Protein AF-0000000079914881 (afdb_homodimer)

pLDDT: mean 92.22, std 12.89, range [41.03, 98.88]

InterPro domains:
  IPR032710 NTF2-like domain superfamily [SSF54427] (1-130)
  IPR037401 SnoaL-like domain [PF12680] (7-116)

Foldseek 3Di:
DALQVLVVVLLVCQQQHDLVVNLVLADQQAWEDAPVDDIQTGSVSSSVVSVVVCVQWNGKHWAWPDKDWDDPPPPCPQRWTKMKTWTWIWIDHPNDIFTWTKMWIFTTGSRHTRYIYIYTDCVSVVVRNVVD/DALQVLVVVLLVCQQQHDLVVNLVQADQQAWEDAPVDDIQTGSVSSSVVSVVVCVQWNGKHWAWPDKDWDDPPPPCPQNWIKMKTWTWIWIDHPNDIFTWTKMWIFTDGSRHTRYIYIYGDCVRVVVRNVVD

Secondary structure (DSSP, 8-state):
--HHHHHHHHHHGGGS--HHHHHTTEEEEEEEEETTSPPEESHHHHHHHHHHHHHHH---EEEEEEEEEEE--TT-TT--EEEEEEEEEEEEETTEEEEEEEEEEEEEETTEEEEEEEE--SHHHHHHHH--/--HHHHHHHHHHGGGS--HHHHHTTEEEEEEEEETTSPPEESHHHHHHHHHHHHHHH---EEEEEEEEEEE--TT-TT--EEEEEEEEEEEEETTEEEEEEEEEEEEEETTEEEEEEEE--SHHHHHHHH--

Nearest PDB structures (foldseek):
  5aig-assembly2_B  TM=8.589E-01  e=1.295E-11  unidentified
  1s5a-assembly1_A  TM=6.971E-01  e=1.151E-07  Bacillus subtilis
  3ef8-assembly1_A  TM=8.385E-01  e=7.375E-06  Novosphingobium aromaticivorans DSM 12444
  3grd-assembly1_B  TM=7.239E-01  e=5.815E-06  Bacillus cereus ATCC 10987
  6p7l-assembly1_A  TM=7.053E-01  e=8.306E-06  Streptomyces sp. CM020

Solvent-accessible surface area (backbone atoms only — not comparable to full-atom values): 13282 Å² total; per-residue (Å²): 118,50,49,67,58,50,52,55,53,56,49,60,44,35,52,71,61,46,36,68,68,60,31,64,47,37,32,70,75,13,36,40,25,50,64,87,50,76,67,37,66,20,24,68,50,41,23,51,50,45,42,53,46,35,73,72,38,47,39,32,42,64,48,71,76,47,73,34,36,40,65,59,62,85,75,50,69,57,15,42,30,40,39,40,34,39,29,36,39,34,36,45,36,81,89,34,80,42,79,43,64,34,36,39,40,35,35,28,49,73,67,17,36,44,32,36,38,37,31,33,47,60,61,68,58,52,53,38,62,67,74,83,119,49,50,67,57,49,53,55,52,56,50,61,44,34,52,71,62,47,37,67,65,61,30,64,46,36,33,70,75,13,38,39,24,50,64,87,51,77,66,38,67,20,25,68,51,40,23,51,51,44,42,53,47,34,72,71,39,50,38,32,42,63,46,71,76,48,73,34,36,40,66,56,61,84,75,51,70,56,18,42,30,42,39,37,33,38,30,36,40,34,37,44,40,80,88,34,82,42,77,42,64,36,36,38,41,36,35,28,50,74,68,18,35,44,32,39,39,37,30,34,46,60,60,67,60,52,52,36,62,67,74,82

Radius of gyration: 19.08 Å; Cα contacts (8 Å, |Δi|>4): 600; chains: 2; bounding box: 50×48×43 Å

Structure (mmCIF, N/CA/C/O backbone):
data_AF-0000000079914881-model_v1
#
loop_
_entity.id
_entity.type
_entity.pdbx_description
1 polymer 'Limonene-1,2-epoxide hydrolase'
#
loop_
_atom_site.group_PDB
_atom_site.id
_atom_site.type_symbol
_atom_site.label_atom_id
_atom_site.label_alt_id
_atom_site.label_comp_id
_atom_site.label_asym_id
_atom_site.label_entity_id
_atom_site.label_seq_id
_atom_site.pdbx_PDB_ins_code
_atom_site.Cartn_x
_atom_site.Cartn_y
_atom_site.Cartn_z
_atom_site.occupancy
_atom_site.B_iso_or_equiv
_atom_site.auth_seq_id
_atom_site.auth_comp_id
_atom_site.auth_asym_id
_atom_site.auth_atom_id
_atom_site.pdbx_PDB_model_num
ATOM 1 N N . MET A 1 1 ? 18.266 -8.75 -16.188 1 86.94 1 MET A N 1
ATOM 2 C CA . MET A 1 1 ? 16.953 -8.141 -16.016 1 86.94 1 MET A CA 1
ATOM 3 C C . MET A 1 1 ? 16.922 -7.258 -14.781 1 86.94 1 MET A C 1
ATOM 5 O O . MET A 1 1 ? 17.406 -7.648 -13.719 1 86.94 1 MET A O 1
ATOM 9 N N . SER A 1 2 ? 16.406 -6.078 -14.867 1 89.44 2 SER A N 1
ATOM 10 C CA . SER A 1 2 ? 16.312 -5.188 -13.711 1 89.44 2 SER A CA 1
ATOM 11 C C . SER A 1 2 ? 15.172 -5.59 -12.789 1 89.44 2 SER A C 1
ATOM 13 O O . SER A 1 2 ? 14.242 -6.285 -13.211 1 89.44 2 SER A O 1
ATOM 15 N N . PRO A 1 3 ? 15.266 -5.188 -11.594 1 92.94 3 PRO A N 1
ATOM 16 C CA . PRO A 1 3 ? 14.148 -5.465 -10.688 1 92.94 3 PRO A CA 1
ATOM 17 C C . PRO A 1 3 ? 12.812 -4.934 -11.219 1 92.94 3 PRO A C 1
ATOM 19 O O . PRO A 1 3 ? 11.781 -5.602 -11.086 1 92.94 3 PRO A O 1
ATOM 22 N N . ASP A 1 4 ? 12.836 -3.742 -11.781 1 92.81 4 ASP A N 1
ATOM 23 C CA . ASP A 1 4 ? 11.625 -3.148 -12.336 1 92.81 4 ASP A CA 1
ATOM 24 C C . ASP A 1 4 ? 11.039 -4.031 -13.438 1 92.81 4 ASP A C 1
ATOM 26 O O . ASP A 1 4 ? 9.836 -4.297 -13.445 1 92.81 4 ASP A O 1
ATOM 30 N N . GLU A 1 5 ? 11.852 -4.457 -14.336 1 93.44 5 GLU A N 1
ATOM 31 C CA . GLU A 1 5 ? 11.414 -5.332 -15.422 1 93.44 5 GLU A CA 1
ATOM 32 C C . GLU A 1 5 ? 10.898 -6.664 -14.891 1 93.44 5 GLU A C 1
ATOM 34 O O . GLU A 1 5 ? 9.898 -7.191 -15.383 1 93.44 5 GLU A O 1
ATOM 39 N N . LEU A 1 6 ? 11.594 -7.203 -13.914 1 95.25 6 LEU A N 1
ATOM 40 C CA . LEU A 1 6 ? 11.188 -8.469 -13.305 1 95.25 6 LEU A CA 1
ATOM 41 C C . LEU A 1 6 ? 9.781 -8.367 -12.742 1 95.25 6 LEU A C 1
ATOM 43 O O . LEU A 1 6 ? 8.93 -9.219 -13.016 1 95.25 6 LEU A O 1
ATOM 47 N N . VAL A 1 7 ? 9.453 -7.332 -11.969 1 96.75 7 VAL A N 1
ATOM 48 C CA . VAL A 1 7 ? 8.148 -7.164 -11.344 1 96.75 7 VAL A CA 1
ATOM 49 C C . VAL A 1 7 ? 7.086 -6.918 -12.406 1 96.75 7 VAL A C 1
ATOM 51 O O . VAL A 1 7 ? 5.961 -7.406 -12.297 1 96.75 7 VAL A O 1
ATOM 54 N N . THR A 1 8 ? 7.418 -6.156 -13.453 1 96.88 8 THR A N 1
ATOM 55 C CA . THR A 1 8 ? 6.484 -5.93 -14.547 1 96.88 8 THR A CA 1
ATOM 56 C C . THR A 1 8 ? 6.086 -7.254 -15.203 1 96.88 8 THR A C 1
ATOM 58 O O . THR A 1 8 ? 4.898 -7.508 -15.422 1 96.88 8 THR A O 1
ATOM 61 N N . GLN A 1 9 ? 7.023 -8.102 -15.469 1 97.38 9 GLN A N 1
ATOM 62 C CA . GLN A 1 9 ? 6.746 -9.391 -16.078 1 97.38 9 GLN A CA 1
ATOM 63 C C . GLN A 1 9 ? 5.973 -10.297 -15.125 1 97.38 9 GLN A C 1
ATOM 65 O O . GLN A 1 9 ? 5.02 -10.969 -15.531 1 97.38 9 GLN A O 1
ATOM 70 N N . PHE A 1 10 ? 6.43 -10.273 -13.891 1 98.25 10 PHE A N 1
ATOM 71 C CA . PHE A 1 10 ? 5.738 -11.047 -12.867 1 98.25 10 PHE A CA 1
ATOM 72 C C . PHE A 1 10 ? 4.258 -10.688 -12.82 1 98.25 10 PHE A C 1
ATOM 74 O O . PHE A 1 10 ? 3.398 -11.578 -12.828 1 98.25 10 PHE A O 1
ATOM 81 N N . CYS A 1 11 ? 3.9 -9.43 -12.82 1 98.44 11 CYS A N 1
ATOM 82 C CA . CYS A 1 11 ? 2.52 -8.969 -12.758 1 98.44 11 CYS A CA 1
ATOM 83 C C . CYS A 1 11 ? 1.731 -9.43 -13.977 1 98.44 11 CYS A C 1
ATOM 85 O O . CYS A 1 11 ? 0.563 -9.805 -13.859 1 98.44 11 CYS A O 1
ATOM 87 N N . ALA A 1 12 ? 2.332 -9.453 -15.102 1 97.88 12 ALA A N 1
ATOM 88 C CA . ALA A 1 12 ? 1.665 -9.828 -16.344 1 97.88 12 ALA A CA 1
ATOM 89 C C . ALA A 1 12 ? 1.294 -11.305 -16.344 1 97.88 12 ALA A C 1
ATOM 91 O O . ALA A 1 12 ? 0.342 -11.711 -17.016 1 97.88 12 ALA A O 1
ATOM 92 N N . GLU A 1 13 ? 1.999 -12.156 -15.586 1 97.56 13 GLU A N 1
ATOM 93 C CA . GLU A 1 13 ? 1.773 -13.594 -15.562 1 97.56 13 GLU A CA 1
ATOM 94 C C . GLU A 1 13 ? 0.41 -13.93 -14.961 1 97.56 13 GLU A C 1
ATOM 96 O O . GLU A 1 13 ? -0.129 -15.016 -15.203 1 97.56 13 GLU A O 1
ATOM 101 N N . TRP A 1 14 ? -0.189 -13.055 -14.211 1 97.75 14 TRP A N 1
ATOM 102 C CA . TRP A 1 14 ? -1.349 -13.375 -13.383 1 97.75 14 TRP A CA 1
ATOM 103 C C . TRP A 1 14 ? -2.625 -13.383 -14.219 1 97.75 14 TRP A C 1
ATOM 105 O O . TRP A 1 14 ? -3.66 -13.891 -13.781 1 97.75 14 TRP A O 1
ATOM 115 N N . SER A 1 15 ? -2.643 -12.836 -15.414 1 96.69 15 SER A N 1
ATOM 116 C CA . SER A 1 15 ? -3.826 -12.82 -16.266 1 96.69 15 SER A CA 1
ATOM 117 C C . SER A 1 15 ? -4.133 -14.219 -16.797 1 96.69 15 SER A C 1
ATOM 119 O O . SER A 1 15 ? -5.297 -14.547 -17.047 1 96.69 15 SER A O 1
ATOM 121 N N . ASP A 1 16 ? -3.178 -15.055 -17.062 1 95.56 16 ASP A N 1
ATOM 122 C CA . ASP A 1 16 ? -3.23 -16.469 -17.438 1 95.56 16 ASP A CA 1
ATOM 123 C C . ASP A 1 16 ? -2.199 -17.281 -16.656 1 95.56 16 ASP A C 1
ATOM 125 O O . ASP A 1 16 ? -1.215 -17.75 -17.234 1 95.56 16 ASP A O 1
ATOM 129 N N . PRO A 1 17 ? -2.527 -17.562 -15.453 1 96.25 17 PRO A N 1
ATOM 130 C CA . PRO A 1 17 ? -1.482 -17.984 -14.516 1 96.25 17 PRO A CA 1
ATOM 131 C C . PRO A 1 17 ? -1.152 -19.469 -14.633 1 96.25 17 PRO A C 1
ATOM 133 O O . PRO A 1 17 ? -2.059 -20.297 -14.727 1 96.25 17 PRO A O 1
ATOM 136 N N . ASP A 1 18 ? 0.129 -19.688 -14.688 1 97.56 18 ASP A N 1
ATOM 137 C CA . ASP A 1 18 ? 0.716 -21 -14.406 1 97.56 18 ASP A CA 1
ATOM 138 C C . ASP A 1 18 ? 1.413 -21 -13.047 1 97.56 18 ASP A C 1
ATOM 140 O O . ASP A 1 18 ? 2.447 -20.359 -12.867 1 97.56 18 ASP A O 1
ATOM 144 N N . PRO A 1 19 ? 0.84 -21.781 -12.078 1 97.94 19 PRO A N 1
ATOM 145 C CA . PRO A 1 19 ? 1.382 -21.734 -10.719 1 97.94 19 PRO A CA 1
ATOM 146 C C . PRO A 1 19 ? 2.883 -22.016 -10.672 1 97.94 19 PRO A C 1
ATOM 148 O O . PRO A 1 19 ? 3.609 -21.375 -9.906 1 97.94 19 PRO A O 1
ATOM 151 N N . ALA A 1 20 ? 3.379 -22.891 -11.453 1 98 20 ALA A N 1
ATOM 152 C CA . ALA A 1 20 ? 4.805 -23.203 -11.461 1 98 20 ALA A CA 1
ATOM 153 C C . ALA A 1 20 ? 5.625 -22.031 -12 1 98 20 ALA A C 1
ATOM 155 O O . ALA A 1 20 ? 6.684 -21.703 -11.461 1 98 20 ALA A O 1
ATOM 156 N N . ALA A 1 21 ? 5.18 -21.438 -13.078 1 98.06 21 ALA A N 1
ATOM 157 C CA . ALA A 1 21 ? 5.875 -20.297 -13.664 1 98.06 21 ALA A CA 1
ATOM 158 C C . ALA A 1 21 ? 5.926 -19.125 -12.688 1 98.06 21 ALA A C 1
ATOM 160 O O . ALA A 1 21 ? 6.961 -18.469 -12.539 1 98.06 21 ALA A O 1
ATOM 161 N N . ILE A 1 22 ? 4.785 -18.859 -12.031 1 98.31 22 ILE A N 1
ATOM 162 C CA . ILE A 1 22 ? 4.723 -17.766 -11.062 1 98.31 22 ILE A CA 1
ATOM 163 C C . ILE A 1 22 ? 5.672 -18.062 -9.906 1 98.31 22 ILE A C 1
ATOM 165 O O . ILE A 1 22 ? 6.441 -17.188 -9.492 1 98.31 22 ILE A O 1
ATOM 169 N N . ALA A 1 23 ? 5.637 -19.266 -9.367 1 98.5 23 ALA A N 1
ATOM 170 C CA . ALA A 1 23 ? 6.488 -19.625 -8.242 1 98.5 23 ALA A CA 1
ATOM 171 C C . ALA A 1 23 ? 7.965 -19.484 -8.594 1 98.5 23 ALA A C 1
ATOM 173 O O . ALA A 1 23 ? 8.789 -19.156 -7.734 1 98.5 23 ALA A O 1
ATOM 174 N N . ASP A 1 24 ? 8.336 -19.656 -9.828 1 98.19 24 ASP A N 1
ATOM 175 C CA . ASP A 1 24 ? 9.727 -19.625 -10.281 1 98.19 24 ASP A CA 1
ATOM 176 C C . ASP A 1 2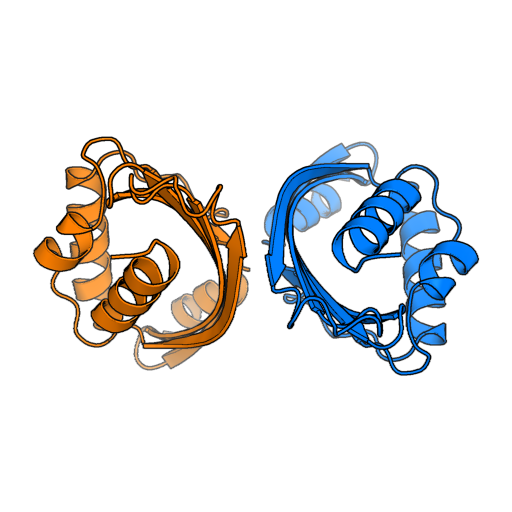4 ? 10.32 -18.219 -10.18 1 98.19 24 ASP A C 1
ATOM 178 O O . ASP A 1 24 ? 11.539 -18.047 -10.242 1 98.19 24 ASP A O 1
ATOM 182 N N . TYR A 1 25 ? 9.523 -17.203 -10.07 1 98.5 25 TYR A N 1
ATOM 183 C CA . TYR A 1 25 ? 10.016 -15.852 -9.859 1 98.5 25 TYR A CA 1
ATOM 184 C C . TYR A 1 25 ? 10.578 -15.688 -8.453 1 98.5 25 TYR A C 1
ATOM 186 O O . TYR A 1 25 ? 11.305 -14.727 -8.18 1 98.5 25 TYR A O 1
ATOM 194 N N . PHE A 1 26 ? 10.266 -16.609 -7.512 1 98.75 26 PHE A N 1
ATOM 195 C CA . PHE A 1 26 ? 10.586 -16.453 -6.098 1 98.75 26 PHE A CA 1
ATOM 196 C C . PHE A 1 26 ? 11.852 -17.219 -5.734 1 98.75 26 PHE A C 1
ATOM 198 O O . PHE A 1 26 ? 12.141 -18.25 -6.328 1 98.75 26 PHE A O 1
ATOM 205 N N . SER A 1 27 ? 12.625 -16.688 -4.805 1 98.56 27 SER A N 1
ATOM 206 C CA . SER A 1 27 ? 13.672 -17.469 -4.152 1 98.56 27 SER A CA 1
ATOM 207 C C . SER A 1 27 ? 13.07 -18.609 -3.338 1 98.56 27 SER A C 1
ATOM 209 O O . SER A 1 27 ? 11.875 -18.609 -3.047 1 98.56 27 SER A O 1
ATOM 211 N N . GLU A 1 28 ? 13.812 -19.562 -2.947 1 98.5 28 GLU A N 1
ATOM 212 C CA . GLU A 1 28 ? 13.336 -20.766 -2.266 1 98.5 28 GLU A CA 1
ATOM 213 C C . GLU A 1 28 ? 12.695 -20.422 -0.924 1 98.5 28 GLU A C 1
ATOM 215 O O . GLU A 1 28 ? 11.719 -21.047 -0.519 1 98.5 28 GLU A O 1
ATOM 220 N N . ASP A 1 29 ? 13.203 -19.375 -0.243 1 98.5 29 ASP A N 1
ATOM 221 C CA . ASP A 1 29 ? 12.734 -19.047 1.099 1 98.5 29 ASP A CA 1
ATOM 222 C C . ASP A 1 29 ? 11.867 -17.781 1.079 1 98.5 29 ASP A C 1
ATOM 224 O O . ASP A 1 29 ? 11.711 -17.125 2.104 1 98.5 29 ASP A O 1
ATOM 228 N N . ALA A 1 30 ? 11.359 -17.438 -0.084 1 98.81 30 ALA A N 1
ATOM 229 C CA . ALA A 1 30 ? 10.594 -16.203 -0.236 1 98.81 30 ALA A CA 1
ATOM 230 C C . ALA A 1 30 ? 9.367 -16.203 0.673 1 98.81 30 ALA A C 1
ATOM 232 O O . ALA A 1 30 ? 8.844 -17.266 1.018 1 98.81 30 ALA A O 1
ATOM 233 N N . VAL A 1 31 ? 8.945 -15.047 1.09 1 98.88 31 VAL A N 1
ATOM 234 C CA . VAL A 1 31 ? 7.73 -14.859 1.877 1 98.88 31 VAL A CA 1
ATOM 235 C C . VAL A 1 31 ? 6.734 -14.008 1.1 1 98.88 31 VAL A C 1
ATOM 237 O O . VAL A 1 31 ? 7.078 -12.922 0.619 1 98.88 31 VAL A O 1
ATOM 240 N N . TYR A 1 32 ? 5.574 -14.539 0.909 1 98.81 32 TYR A N 1
ATOM 241 C CA . TYR A 1 32 ? 4.438 -13.82 0.354 1 98.81 32 TYR A CA 1
ATOM 242 C C . TYR A 1 32 ? 3.406 -13.508 1.434 1 98.81 32 TYR A C 1
ATOM 244 O O . TYR A 1 32 ? 2.986 -14.406 2.172 1 98.81 32 TYR A O 1
ATOM 252 N N . HIS A 1 33 ? 3.029 -12.211 1.495 1 98.88 33 HIS A N 1
ATOM 253 C CA . HIS A 1 33 ? 2.158 -11.797 2.59 1 98.88 33 HIS A CA 1
ATOM 254 C C . HIS A 1 33 ? 1.07 -10.844 2.1 1 98.88 33 HIS A C 1
ATOM 256 O O . HIS A 1 33 ? 1.342 -9.68 1.82 1 98.88 33 HIS A O 1
ATOM 262 N N . ASN A 1 34 ? -0.138 -11.43 1.905 1 98.38 34 ASN A N 1
ATOM 263 C CA . ASN A 1 34 ? -1.286 -10.531 1.937 1 98.38 34 ASN A CA 1
ATOM 264 C C . ASN A 1 34 ? -1.502 -9.945 3.33 1 98.38 34 ASN A C 1
ATOM 266 O O . ASN A 1 34 ? -1.983 -10.633 4.23 1 98.38 34 ASN A O 1
ATOM 270 N N . ILE A 1 35 ? -1.261 -8.711 3.592 1 98.31 35 ILE A N 1
ATOM 271 C CA . ILE A 1 35 ? -0.967 -8.125 4.895 1 98.31 35 ILE A CA 1
ATOM 272 C C . ILE A 1 35 ? -2.135 -8.367 5.848 1 98.31 35 ILE A C 1
ATOM 274 O O . ILE A 1 35 ? -1.936 -8.531 7.051 1 98.31 35 ILE A O 1
ATOM 278 N N . PRO A 1 36 ? -3.416 -8.367 5.402 1 96.12 36 PRO A N 1
ATOM 279 C CA . PRO A 1 36 ? -4.512 -8.688 6.324 1 96.12 36 PRO A CA 1
ATOM 280 C C . PRO A 1 36 ? -4.586 -10.172 6.656 1 96.12 36 PRO A C 1
ATOM 282 O O . PRO A 1 36 ? -5.332 -10.57 7.559 1 96.12 36 PRO A O 1
ATOM 285 N N . MET A 1 37 ? -3.771 -10.961 6.004 1 96.88 37 MET A N 1
ATOM 286 C CA . MET A 1 37 ? -3.818 -12.414 6.188 1 96.88 37 MET A CA 1
ATOM 287 C C . MET A 1 37 ? -2.5 -12.93 6.758 1 96.88 37 MET A C 1
ATOM 289 O O . MET A 1 37 ? -1.585 -12.148 7.023 1 96.88 37 MET A O 1
ATOM 293 N N . GLU A 1 38 ? -2.41 -14.227 6.992 1 97.5 38 GLU A N 1
ATOM 294 C CA . GLU A 1 38 ? -1.152 -14.844 7.402 1 97.5 38 GLU A CA 1
ATOM 295 C C . GLU A 1 38 ? -0.196 -14.984 6.219 1 97.5 38 GLU A C 1
ATOM 297 O O . GLU A 1 38 ? -0.625 -15.242 5.094 1 97.5 38 GLU A O 1
ATOM 302 N N . PRO A 1 39 ? 1.058 -14.898 6.48 1 98.69 39 PRO A N 1
ATOM 303 C CA . PRO A 1 39 ? 2.021 -15.031 5.383 1 98.69 39 PRO A CA 1
ATOM 304 C C . PRO A 1 39 ? 2.154 -16.469 4.891 1 98.69 39 PRO A C 1
ATOM 306 O O . PRO A 1 39 ? 1.894 -17.406 5.645 1 98.69 39 PRO A O 1
ATOM 309 N N . VAL A 1 40 ? 2.5 -16.609 3.645 1 98.81 40 VAL A N 1
ATOM 310 C CA . VAL A 1 40 ? 2.891 -17.875 3.016 1 98.81 40 VAL A CA 1
ATOM 311 C C . VAL A 1 40 ? 4.41 -17.938 2.887 1 98.81 40 VAL A C 1
ATOM 313 O O . VAL A 1 40 ? 5.02 -17.094 2.223 1 98.81 40 VAL A O 1
ATOM 316 N N . CYS A 1 41 ? 5.066 -18.922 3.455 1 98.81 41 CYS A N 1
ATOM 317 C CA . CYS A 1 41 ? 6.52 -18.953 3.557 1 98.81 41 CYS A CA 1
ATOM 318 C C . CYS A 1 41 ? 7.098 -20.094 2.725 1 98.81 41 CYS A C 1
ATOM 320 O O . CYS A 1 41 ? 6.754 -21.25 2.936 1 98.81 41 CYS A O 1
ATOM 322 N N . GLY A 1 42 ? 7.996 -19.703 1.806 1 98.88 42 GLY A N 1
ATOM 323 C CA . GLY A 1 42 ? 8.68 -20.672 0.961 1 98.88 42 GLY A CA 1
ATOM 324 C C . GLY A 1 42 ? 8.062 -20.781 -0.42 1 98.88 42 GLY A C 1
ATOM 325 O O . GLY A 1 42 ? 6.84 -20.719 -0.57 1 98.88 42 GLY A O 1
ATOM 326 N N . ARG A 1 43 ? 8.93 -21.031 -1.395 1 98.75 43 ARG A N 1
ATOM 327 C CA . ARG A 1 43 ? 8.516 -21.078 -2.793 1 98.75 43 ARG A CA 1
ATOM 328 C C . ARG A 1 43 ? 7.484 -22.172 -3.023 1 98.75 43 ARG A C 1
ATOM 330 O O . ARG A 1 43 ? 6.512 -21.984 -3.752 1 98.75 43 ARG A O 1
ATOM 337 N N . GLU A 1 44 ? 7.648 -23.312 -2.459 1 98.62 44 GLU A N 1
ATOM 338 C CA . GLU A 1 44 ? 6.715 -24.422 -2.656 1 98.62 44 GLU A CA 1
ATOM 339 C C . GLU A 1 44 ? 5.348 -24.094 -2.061 1 98.62 44 GLU A C 1
ATOM 341 O O . GLU A 1 44 ? 4.312 -24.391 -2.664 1 98.62 44 GLU A O 1
ATOM 346 N N . ALA A 1 45 ? 5.32 -23.547 -0.873 1 98.75 45 ALA A N 1
ATOM 347 C CA . ALA A 1 45 ? 4.062 -23.125 -0.265 1 98.75 45 ALA A CA 1
ATOM 348 C C . ALA A 1 45 ? 3.375 -22.047 -1.111 1 98.75 45 ALA A C 1
ATOM 350 O O . ALA A 1 45 ? 2.15 -22.047 -1.246 1 98.75 45 ALA A O 1
ATOM 351 N N . ILE A 1 46 ? 4.156 -21.125 -1.645 1 98.75 46 ILE A N 1
ATOM 352 C CA . ILE A 1 46 ? 3.615 -20.094 -2.51 1 98.75 46 ILE A CA 1
ATOM 353 C C . ILE A 1 46 ? 3.012 -20.719 -3.764 1 98.75 46 ILE A C 1
ATOM 355 O O . ILE A 1 46 ? 1.919 -20.344 -4.191 1 98.75 46 ILE A O 1
ATOM 359 N N . ARG A 1 47 ? 3.715 -21.688 -4.324 1 98.62 47 ARG A N 1
ATOM 360 C CA . ARG A 1 47 ? 3.193 -22.406 -5.488 1 98.62 47 ARG A CA 1
ATOM 361 C C . ARG A 1 47 ? 1.827 -23.016 -5.195 1 98.62 47 ARG A C 1
ATOM 363 O O . ARG A 1 47 ? 0.898 -22.875 -5.996 1 98.62 47 ARG A O 1
ATOM 370 N N . GLU A 1 48 ? 1.707 -23.656 -4.082 1 98.5 48 GLU A N 1
ATOM 371 C CA . GLU A 1 48 ? 0.448 -24.281 -3.689 1 98.5 48 GLU A CA 1
ATOM 372 C C . GLU A 1 48 ? -0.646 -23.25 -3.482 1 98.5 48 GLU A C 1
ATOM 374 O O . GLU A 1 48 ? -1.796 -23.453 -3.873 1 98.5 48 GLU A O 1
ATOM 379 N N . PHE A 1 49 ? -0.308 -22.234 -2.842 1 97.88 49 PHE A N 1
ATOM 380 C CA . PHE A 1 49 ? -1.253 -21.141 -2.635 1 97.88 49 PHE A CA 1
ATOM 381 C C . PHE A 1 49 ? -1.769 -20.609 -3.967 1 97.88 49 PHE A C 1
ATOM 383 O O . PHE A 1 49 ? -2.977 -20.453 -4.152 1 97.88 49 PHE A O 1
ATOM 390 N N . VAL A 1 50 ? -0.832 -20.312 -4.898 1 97.5 50 VAL A N 1
ATOM 391 C CA . VAL A 1 50 ? -1.186 -19.797 -6.215 1 97.5 50 VAL A CA 1
ATOM 392 C C . VAL A 1 50 ? -2.082 -20.797 -6.938 1 97.5 50 VAL A C 1
ATOM 394 O O . VAL A 1 50 ? -3.074 -20.422 -7.562 1 97.5 50 VAL A O 1
ATOM 397 N N . ALA A 1 51 ? -1.794 -22.047 -6.852 1 97.69 51 ALA A N 1
ATOM 398 C CA . ALA A 1 51 ? -2.613 -23.078 -7.473 1 97.69 51 ALA A CA 1
ATOM 399 C C . ALA A 1 51 ? -4.039 -23.047 -6.934 1 97.69 51 ALA A C 1
ATOM 401 O O . ALA A 1 51 ? -5 -23.156 -7.699 1 97.69 51 ALA A O 1
ATOM 402 N N . GLY A 1 52 ? -4.176 -22.969 -5.633 1 95.88 52 GLY A N 1
ATOM 403 C CA . GLY A 1 52 ? -5.492 -22.859 -5.027 1 95.88 52 GLY A CA 1
ATOM 404 C C . GLY A 1 52 ? -6.25 -21.625 -5.473 1 95.88 52 GLY A C 1
ATOM 405 O O . GLY A 1 52 ? -7.449 -21.688 -5.742 1 95.88 52 GLY A O 1
ATOM 406 N N . PHE A 1 53 ? -5.539 -20.531 -5.527 1 92.69 53 PHE A N 1
ATOM 407 C CA . PHE A 1 53 ? -6.129 -19.266 -5.941 1 92.69 53 PHE A CA 1
ATOM 408 C C . PHE A 1 53 ? -6.629 -19.344 -7.379 1 92.69 53 PHE A C 1
ATOM 410 O O . PHE A 1 53 ? -7.746 -18.922 -7.676 1 92.69 53 PHE A O 1
ATOM 417 N N . VAL A 1 54 ? -5.832 -19.875 -8.258 1 92.56 54 VAL A N 1
ATOM 418 C CA . VAL A 1 54 ? -6.18 -20.031 -9.672 1 92.56 54 VAL A CA 1
ATOM 419 C C . VAL A 1 54 ? -7.391 -20.938 -9.812 1 92.56 54 VAL A C 1
ATOM 421 O O . VAL A 1 54 ? -8.289 -20.672 -10.609 1 92.56 54 VAL A O 1
ATOM 424 N N . ALA A 1 55 ? -7.414 -22 -9.062 1 92.81 55 ALA A N 1
ATOM 425 C CA . ALA A 1 55 ? -8.531 -22.922 -9.094 1 92.81 55 ALA A CA 1
ATOM 426 C C . ALA A 1 55 ? -9.828 -22.25 -8.672 1 92.81 55 ALA A C 1
ATOM 428 O O . ALA A 1 55 ? -10.898 -22.531 -9.211 1 92.81 55 ALA A O 1
ATOM 429 N N . ALA A 1 56 ? -9.703 -21.359 -7.785 1 89.19 56 ALA A N 1
ATOM 430 C CA . ALA A 1 56 ? -10.883 -20.734 -7.203 1 89.19 56 ALA A CA 1
ATOM 431 C C . ALA A 1 56 ? -11.359 -19.562 -8.055 1 89.19 56 ALA A C 1
ATOM 433 O O . ALA A 1 56 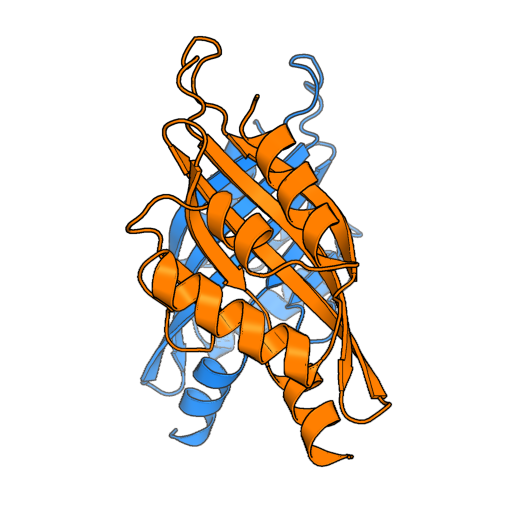? -12.562 -19.344 -8.211 1 89.19 56 ALA A O 1
ATOM 434 N N . PHE A 1 57 ? -10.367 -18.781 -8.602 1 88.75 57 PHE A N 1
ATOM 435 C CA . PHE A 1 57 ? -10.734 -17.484 -9.164 1 88.75 57 PHE A CA 1
ATOM 436 C C . PHE A 1 57 ? -10.336 -17.406 -10.633 1 88.75 57 PHE A C 1
ATOM 438 O O . PHE A 1 57 ? -10.766 -16.5 -11.344 1 88.75 57 PHE A O 1
ATOM 445 N N . GLY A 1 58 ? -9.5 -18.328 -11.031 1 92.19 58 GLY A N 1
ATOM 446 C CA . GLY A 1 58 ? -8.906 -18.188 -12.352 1 92.19 58 GLY A CA 1
ATOM 447 C C . GLY A 1 58 ? -7.809 -17.141 -12.406 1 92.19 58 GLY A C 1
ATOM 448 O O . GLY A 1 58 ? -6.977 -17.062 -11.5 1 92.19 58 GLY A O 1
ATOM 449 N N . GLY A 1 59 ? -7.828 -16.344 -13.422 1 94.56 59 GLY A N 1
ATOM 450 C CA . GLY A 1 59 ? -6.805 -15.312 -13.57 1 94.56 59 GLY A CA 1
ATOM 451 C C . GLY A 1 59 ? -7.152 -14.016 -12.867 1 94.56 59 GLY A C 1
ATOM 452 O O . GLY A 1 59 ? -8.305 -13.797 -12.5 1 94.56 59 GLY A O 1
ATOM 453 N N . ILE A 1 60 ? -6.156 -13.266 -12.656 1 96.88 60 ILE A N 1
ATOM 454 C CA . ILE A 1 60 ? -6.289 -11.922 -12.109 1 96.88 60 ILE A CA 1
ATOM 455 C C . ILE A 1 60 ? -5.652 -10.906 -13.062 1 96.88 60 ILE A C 1
ATOM 457 O O . ILE A 1 60 ? -4.516 -11.094 -13.5 1 96.88 60 ILE A O 1
ATOM 461 N N . GLU A 1 61 ? -6.328 -9.938 -13.352 1 97.75 61 GLU A N 1
ATOM 462 C CA . GLU A 1 61 ? -5.746 -8.82 -14.086 1 97.75 61 GLU A CA 1
ATOM 463 C C . GLU A 1 61 ? -5.18 -7.77 -13.133 1 97.75 61 GLU A C 1
ATOM 465 O O . GLU A 1 61 ? -5.93 -7.133 -12.391 1 97.75 61 GLU A O 1
ATOM 470 N N . PHE A 1 62 ? -3.881 -7.652 -13.133 1 98.31 62 PHE A N 1
ATOM 471 C CA . PHE A 1 62 ? -3.236 -6.562 -12.406 1 98.31 62 PHE A CA 1
ATOM 472 C C . PHE A 1 62 ? -3.168 -5.309 -13.273 1 98.31 62 PHE A C 1
ATOM 474 O O . PHE A 1 62 ? -2.393 -5.246 -14.227 1 98.31 62 PHE A O 1
ATOM 481 N N . ARG A 1 63 ? -3.988 -4.32 -12.992 1 98.5 63 ARG A N 1
ATOM 482 C CA . ARG A 1 63 ? -3.914 -3.021 -13.656 1 98.5 63 ARG A CA 1
ATOM 483 C C . ARG A 1 63 ? -2.98 -2.076 -12.906 1 98.5 63 ARG A C 1
ATOM 485 O O . ARG A 1 63 ? -3.406 -1.374 -11.984 1 98.5 63 ARG A O 1
ATOM 492 N N . VAL A 1 64 ? -1.733 -2.066 -13.359 1 98.12 64 VAL A N 1
ATOM 493 C CA . VAL A 1 64 ? -0.721 -1.271 -12.672 1 98.12 64 VAL A CA 1
ATOM 494 C C . VAL A 1 64 ? -0.881 0.202 -13.039 1 98.12 64 VAL A C 1
ATOM 496 O O . VAL A 1 64 ? -0.849 0.56 -14.219 1 98.12 64 VAL A O 1
ATOM 499 N N . GLN A 1 65 ? -1.083 1.03 -12.109 1 96.94 65 GLN A N 1
ATOM 500 C CA . GLN A 1 65 ? -1.248 2.465 -12.312 1 96.94 65 GLN A CA 1
ATOM 501 C C . GLN A 1 65 ? 0.096 3.186 -12.266 1 96.94 65 GLN A C 1
ATOM 503 O O . GLN A 1 65 ? 0.342 4.109 -13.039 1 96.94 65 GLN A O 1
ATOM 508 N N . ARG A 1 66 ? 0.974 2.803 -11.305 1 95.06 66 ARG A N 1
ATOM 509 C CA . ARG A 1 66 ? 2.334 3.314 -11.164 1 95.06 66 ARG A CA 1
ATOM 510 C C . ARG A 1 66 ? 3.232 2.291 -10.477 1 95.06 66 ARG A C 1
ATOM 512 O O . ARG A 1 66 ? 2.768 1.497 -9.656 1 95.06 66 ARG A O 1
ATOM 519 N N . GLN A 1 67 ? 4.441 2.305 -10.859 1 95.62 67 GLN A N 1
ATOM 520 C CA . GLN A 1 67 ? 5.504 1.479 -10.289 1 95.62 67 GLN A CA 1
ATOM 521 C C . GLN A 1 67 ? 6.781 2.287 -10.086 1 95.62 67 GLN A C 1
ATOM 523 O O . GLN A 1 67 ? 7.191 3.041 -10.977 1 95.62 67 GLN A O 1
ATOM 528 N N . VAL A 1 68 ? 7.27 2.234 -8.828 1 94.06 68 VAL A N 1
ATOM 529 C CA . VAL A 1 68 ? 8.508 2.947 -8.516 1 94.06 68 VAL A CA 1
ATOM 530 C C . VAL A 1 68 ? 9.477 2.008 -7.805 1 94.06 68 VAL A C 1
ATOM 532 O O . VAL A 1 68 ? 9.086 0.936 -7.336 1 94.06 68 VAL A O 1
ATOM 535 N N . GLY A 1 69 ? 10.711 2.432 -7.82 1 89.69 69 GLY A N 1
ATOM 536 C CA . GLY A 1 69 ? 11.68 1.55 -7.184 1 89.69 69 GLY A CA 1
ATOM 537 C C . GLY A 1 69 ? 12.945 2.264 -6.754 1 89.69 69 GLY A C 1
ATOM 538 O O . GLY A 1 69 ? 13.086 3.473 -6.957 1 89.69 69 GLY A O 1
ATOM 539 N N . SER A 1 70 ? 13.562 1.706 -5.785 1 74.31 70 SER A N 1
ATOM 540 C CA . SER A 1 70 ? 14.938 2.062 -5.449 1 74.31 70 SER A CA 1
ATOM 541 C C . SER A 1 70 ? 15.914 1.008 -5.945 1 74.31 70 SER A C 1
ATOM 543 O O . SER A 1 70 ? 15.711 -0.189 -5.738 1 74.31 70 SER A O 1
ATOM 545 N N . VAL A 1 71 ? 16.531 1.4 -7.078 1 58.25 71 VAL A N 1
ATOM 546 C CA . VAL A 1 71 ? 17.531 0.43 -7.504 1 58.25 71 VAL A CA 1
ATOM 547 C C . VAL A 1 71 ? 18.906 0.816 -6.941 1 58.25 71 VAL A C 1
ATOM 549 O O . VAL A 1 71 ? 19.219 2.002 -6.809 1 58.25 71 VAL A O 1
ATOM 552 N N . GLY A 1 72 ? 19.344 0.217 -5.922 1 52.66 72 GLY A N 1
ATOM 553 C CA . GLY A 1 72 ? 20.734 0.462 -5.543 1 52.66 72 GLY A CA 1
ATOM 554 C C . GLY A 1 72 ? 21.594 0.927 -6.703 1 52.66 72 GLY A C 1
ATOM 555 O O . GLY A 1 72 ? 21.109 1.075 -7.824 1 52.66 72 GLY A O 1
ATOM 556 N N . SER A 1 73 ? 22.875 1.476 -6.453 1 45.34 73 SER A N 1
ATOM 557 C CA . SER A 1 73 ? 23.859 1.909 -7.441 1 45.34 73 SER A CA 1
ATOM 558 C C . SER A 1 73 ? 23.812 1.03 -8.688 1 45.34 73 SER A C 1
ATOM 560 O O . SER A 1 73 ? 23.453 -0.144 -8.609 1 45.34 73 SER A O 1
ATOM 562 N N . ALA A 1 74 ? 23.859 1.844 -9.805 1 43.25 74 ALA A N 1
ATOM 563 C CA . ALA A 1 74 ? 23.984 1.271 -11.141 1 43.25 74 ALA A CA 1
ATOM 564 C C . ALA A 1 74 ? 24.641 -0.105 -11.094 1 43.25 74 ALA A C 1
ATOM 566 O O . ALA A 1 74 ? 24.391 -0.952 -11.953 1 43.25 74 ALA A O 1
ATOM 567 N N . ASP A 1 75 ? 25.609 0.005 -10.359 1 41.03 75 ASP A N 1
ATOM 568 C CA . ASP A 1 75 ? 26.5 -1.152 -10.375 1 41.03 75 ASP A CA 1
ATOM 569 C C . ASP A 1 75 ? 25.844 -2.363 -9.719 1 41.03 75 ASP A C 1
ATOM 571 O O . ASP A 1 75 ? 26.453 -3.414 -9.57 1 41.03 75 ASP A O 1
ATOM 575 N N . ASP A 1 76 ? 24.734 -2.145 -8.922 1 47.5 76 ASP A N 1
ATOM 576 C CA . ASP A 1 76 ? 24.25 -3.4 -8.367 1 47.5 76 ASP A CA 1
ATOM 577 C C . ASP A 1 76 ? 23.562 -4.25 -9.438 1 47.5 76 ASP A C 1
ATOM 579 O O . ASP A 1 76 ? 22.344 -4.199 -9.586 1 47.5 76 ASP A O 1
ATOM 583 N N . ALA A 1 77 ? 24.266 -4.367 -10.359 1 44.5 77 ALA A N 1
ATOM 584 C CA . ALA A 1 77 ? 24.125 -5.379 -11.398 1 44.5 77 ALA A CA 1
ATOM 585 C C . ALA A 1 77 ? 23.453 -6.637 -10.867 1 44.5 77 ALA A C 1
ATOM 587 O O . ALA A 1 77 ? 23.125 -7.547 -11.633 1 44.5 77 ALA A O 1
ATOM 588 N N . GLY A 1 78 ? 23.547 -6.84 -9.617 1 53.06 78 GLY A N 1
ATOM 589 C CA . GLY A 1 78 ? 23.203 -8.148 -9.094 1 53.06 78 GLY A CA 1
ATOM 590 C C . GLY A 1 78 ? 21.703 -8.391 -9.031 1 53.06 78 GLY A C 1
ATOM 591 O O . GLY A 1 78 ? 21.266 -9.477 -8.664 1 53.06 78 GLY A O 1
ATOM 592 N N . GLY A 1 79 ? 20.844 -7.258 -9.547 1 67.25 79 GLY A N 1
ATOM 593 C CA . GLY A 1 79 ? 19.422 -7.582 -9.625 1 67.25 79 GLY A CA 1
ATOM 594 C C . GLY A 1 79 ? 18.703 -7.387 -8.305 1 67.25 79 GLY A C 1
ATOM 595 O O . GLY A 1 79 ? 17.703 -8.062 -8.031 1 67.25 79 GLY A O 1
ATOM 596 N N . ASN A 1 80 ? 19.359 -6.527 -7.301 1 82.94 80 ASN A N 1
ATOM 597 C CA . ASN A 1 80 ? 18.766 -6.277 -5.988 1 82.94 80 ASN A CA 1
ATOM 598 C C . ASN A 1 80 ? 18.031 -4.945 -5.945 1 82.94 80 ASN A C 1
ATOM 600 O O . ASN A 1 80 ? 18.438 -3.979 -6.586 1 82.94 80 ASN A O 1
ATOM 604 N N . GLY A 1 81 ? 16.922 -4.949 -5.312 1 91.69 81 GLY A N 1
ATOM 605 C CA . GLY A 1 81 ? 16.172 -3.713 -5.172 1 91.69 81 GLY A CA 1
ATOM 606 C C . GLY A 1 81 ? 14.812 -3.914 -4.531 1 91.69 81 GLY A C 1
ATOM 607 O O . GLY A 1 81 ? 14.469 -5.027 -4.129 1 91.69 81 GLY A O 1
ATOM 608 N N . VAL A 1 82 ? 14.195 -2.809 -4.262 1 95.25 82 VAL A N 1
ATOM 609 C CA . VAL A 1 82 ? 12.805 -2.789 -3.809 1 95.25 82 VAL A CA 1
ATOM 610 C C . VAL A 1 82 ? 11.93 -2.096 -4.848 1 95.25 82 VAL A C 1
ATOM 612 O O . VAL A 1 82 ? 12.273 -1.013 -5.332 1 95.25 82 VAL A O 1
ATOM 615 N N . ILE A 1 83 ? 10.867 -2.762 -5.258 1 95.62 83 ILE A N 1
ATOM 616 C CA . ILE A 1 83 ? 9.891 -2.219 -6.191 1 95.62 83 ILE A CA 1
ATOM 617 C C . ILE A 1 83 ? 8.523 -2.131 -5.516 1 95.62 83 ILE A C 1
ATOM 619 O O . ILE A 1 83 ? 8.109 -3.059 -4.816 1 95.62 83 ILE A O 1
ATOM 623 N N . MET A 1 84 ? 7.914 -1.002 -5.625 1 97.38 84 MET A N 1
ATOM 624 C CA . MET A 1 84 ? 6.527 -0.831 -5.191 1 97.38 84 MET A CA 1
ATOM 625 C C . MET A 1 84 ? 5.633 -0.447 -6.363 1 97.38 84 MET A C 1
ATOM 627 O O . MET A 1 84 ? 6.027 0.351 -7.215 1 97.38 84 MET A O 1
ATOM 631 N N . ASN A 1 85 ? 4.422 -1.089 -6.391 1 97.56 85 ASN A N 1
ATOM 632 C CA . ASN A 1 85 ? 3.473 -0.67 -7.414 1 97.56 85 ASN A CA 1
ATOM 633 C C . ASN A 1 85 ? 2.066 -0.509 -6.844 1 97.56 85 ASN A C 1
ATOM 635 O O . ASN A 1 85 ? 1.697 -1.194 -5.891 1 97.56 85 ASN A O 1
ATOM 639 N N . GLU A 1 86 ? 1.423 0.492 -7.34 1 98.44 86 GLU A N 1
ATOM 640 C CA . GLU A 1 86 ? 0.004 0.748 -7.109 1 98.44 86 GLU A CA 1
ATOM 641 C C . GLU A 1 86 ? -0.848 0.19 -8.25 1 98.44 86 GLU A C 1
ATOM 643 O O . GLU A 1 86 ? -0.583 0.464 -9.422 1 98.44 86 GLU A O 1
ATOM 648 N N . ARG A 1 87 ? -1.832 -0.661 -7.852 1 98.44 87 ARG A N 1
ATOM 649 C CA . ARG A 1 87 ? -2.58 -1.335 -8.906 1 98.44 87 ARG A CA 1
ATOM 650 C C . ARG A 1 87 ? -4.008 -1.637 -8.461 1 98.44 87 ARG A C 1
ATOM 652 O O . ARG A 1 87 ? -4.34 -1.489 -7.285 1 98.44 87 ARG A O 1
ATOM 659 N N . VAL A 1 88 ? -4.871 -1.925 -9.391 1 98.62 88 VAL A N 1
ATOM 660 C CA . VAL A 1 88 ? -6.184 -2.52 -9.172 1 98.62 88 VAL A CA 1
ATOM 661 C C . VAL A 1 88 ? -6.188 -3.967 -9.656 1 98.62 88 VAL A C 1
ATOM 663 O O . VAL A 1 88 ? -5.926 -4.23 -10.836 1 98.62 88 VAL A O 1
ATOM 666 N N . ASP A 1 89 ? -6.402 -4.879 -8.781 1 98.19 89 ASP A N 1
ATOM 667 C CA . ASP A 1 89 ? -6.539 -6.285 -9.141 1 98.19 89 ASP A CA 1
ATOM 668 C C . ASP A 1 89 ? -7.98 -6.629 -9.5 1 98.19 89 ASP A C 1
ATOM 670 O O . ASP A 1 89 ? -8.898 -6.391 -8.703 1 98.19 89 ASP A O 1
ATOM 674 N N . VAL A 1 90 ? -8.172 -7.156 -10.609 1 97.69 90 VAL A N 1
ATOM 675 C CA . VAL A 1 90 ? -9.508 -7.473 -11.094 1 97.69 90 VAL A CA 1
ATOM 676 C C . VAL A 1 90 ? -9.656 -8.984 -11.25 1 97.69 90 VAL A C 1
ATOM 678 O O . VAL A 1 90 ? -8.859 -9.625 -11.938 1 97.69 90 VAL A O 1
ATOM 681 N N . PHE A 1 91 ? -10.617 -9.562 -10.633 1 96 91 PHE A N 1
ATOM 682 C CA . PHE A 1 91 ? -10.898 -10.992 -10.703 1 96 91 PHE A CA 1
ATOM 683 C C . PHE A 1 91 ? -12.352 -11.273 -10.32 1 96 91 PHE A C 1
ATOM 685 O O . PHE A 1 91 ? -13.062 -10.375 -9.883 1 96 91 PHE A O 1
ATOM 692 N N . ASP A 1 92 ? -12.789 -12.516 -10.586 1 94.56 92 ASP A N 1
ATOM 693 C CA . ASP A 1 92 ? -14.188 -12.875 -10.344 1 94.56 92 ASP A CA 1
ATOM 694 C C . ASP A 1 92 ? -14.312 -13.805 -9.133 1 94.56 92 ASP A C 1
ATOM 696 O O . ASP A 1 92 ? -13.5 -14.719 -8.961 1 94.56 92 ASP A O 1
ATOM 700 N N . ILE A 1 93 ? -15.289 -13.422 -8.32 1 91.12 93 ILE A N 1
ATOM 701 C CA . ILE A 1 93 ? -15.734 -14.312 -7.254 1 91.12 93 ILE A CA 1
ATOM 702 C C . ILE A 1 93 ? -17.219 -14.641 -7.449 1 91.12 93 ILE A C 1
ATOM 704 O O . ILE A 1 93 ? -18.078 -13.758 -7.375 1 91.12 93 ILE A O 1
ATOM 708 N N . ASN A 1 94 ? -17.562 -15.953 -7.496 1 84.75 94 ASN A N 1
ATOM 709 C CA . ASN A 1 94 ? -18.953 -16.375 -7.648 1 84.75 94 ASN A CA 1
ATOM 710 C C . ASN A 1 94 ? -19.688 -15.516 -8.664 1 84.75 94 ASN A C 1
ATOM 712 O O . ASN A 1 94 ? -20.781 -15.008 -8.383 1 84.75 94 ASN A O 1
ATOM 716 N N . ASP A 1 95 ? -19.125 -15.148 -9.773 1 85.56 95 ASP A N 1
ATOM 717 C CA . ASP A 1 95 ? -19.719 -14.406 -10.883 1 85.56 95 ASP A CA 1
ATOM 718 C C . ASP A 1 95 ? -19.781 -12.914 -10.578 1 85.56 95 ASP A C 1
ATOM 720 O O . ASP A 1 95 ? -20.547 -12.18 -11.203 1 85.56 95 ASP A O 1
ATOM 724 N N . THR A 1 96 ? -19.266 -12.562 -9.508 1 91.44 96 THR A N 1
ATOM 725 C CA . THR A 1 96 ? -19.141 -11.148 -9.195 1 91.44 96 THR A CA 1
ATOM 726 C C . THR A 1 96 ? -17.734 -10.641 -9.531 1 91.44 96 THR A C 1
ATOM 728 O O . THR A 1 96 ? -16.734 -11.211 -9.086 1 91.44 96 THR A O 1
ATOM 731 N N . ARG A 1 97 ? -17.75 -9.602 -10.266 1 95.19 97 ARG A N 1
ATOM 732 C CA . ARG A 1 97 ? -16.469 -8.977 -10.625 1 95.19 97 ARG A CA 1
ATOM 733 C C . ARG A 1 97 ? -15.961 -8.094 -9.492 1 95.19 97 ARG A C 1
ATOM 735 O O . ARG A 1 97 ? -16.656 -7.184 -9.047 1 95.19 97 ARG A O 1
ATOM 742 N N . VAL A 1 98 ? -14.734 -8.359 -9.023 1 96.56 98 VAL A N 1
ATOM 743 C CA . VAL A 1 98 ? -14.117 -7.605 -7.941 1 96.56 98 VAL A CA 1
ATOM 744 C C . VAL A 1 98 ? -12.992 -6.73 -8.5 1 96.56 98 VAL A C 1
ATOM 746 O O . VAL A 1 98 ? -12.172 -7.195 -9.289 1 96.56 98 VAL A O 1
ATOM 749 N N . GLU A 1 99 ? -13.023 -5.465 -8.242 1 97.81 99 GLU A N 1
ATOM 750 C CA . GLU A 1 99 ? -11.906 -4.539 -8.438 1 97.81 99 GLU A CA 1
ATOM 751 C C . GLU A 1 99 ? -11.297 -4.117 -7.102 1 97.81 99 GLU A C 1
ATOM 753 O O . GLU A 1 99 ? -11.898 -3.34 -6.359 1 97.81 99 GLU A O 1
ATOM 758 N N . LEU A 1 100 ? -10.164 -4.613 -6.816 1 98.06 100 LEU A N 1
ATOM 759 C CA . LEU A 1 100 ? -9.523 -4.465 -5.512 1 98.06 100 LEU A CA 1
ATOM 760 C C . LEU A 1 100 ? -8.328 -3.525 -5.598 1 98.06 100 LEU A C 1
ATOM 762 O O . LEU A 1 100 ? -7.309 -3.865 -6.203 1 98.06 100 LEU A O 1
ATOM 766 N N . PRO A 1 101 ? -8.398 -2.295 -5.043 1 98.69 101 PRO A N 1
ATOM 767 C CA . PRO A 1 101 ? -7.195 -1.46 -4.957 1 98.69 101 PRO A CA 1
ATOM 768 C C . PRO A 1 101 ? -6.113 -2.074 -4.074 1 98.69 101 PRO A C 1
ATOM 770 O O . PRO A 1 101 ? -6.398 -2.527 -2.963 1 98.69 101 PRO A O 1
ATOM 773 N N . VAL A 1 102 ? -4.867 -2.125 -4.535 1 98.75 102 VAL A N 1
ATOM 774 C CA . VAL A 1 102 ? -3.773 -2.812 -3.854 1 98.75 102 VAL A CA 1
ATOM 775 C C . VAL A 1 102 ? -2.471 -2.047 -4.062 1 98.75 102 VAL A C 1
ATOM 777 O O . VAL A 1 102 ? -2.254 -1.453 -5.121 1 98.75 102 VAL A O 1
ATOM 780 N N . VAL A 1 103 ? -1.596 -1.996 -3.135 1 98.81 103 VAL A N 1
ATOM 781 C CA . VAL A 1 103 ? -0.187 -1.701 -3.375 1 98.81 103 VAL A CA 1
ATOM 782 C C . VAL A 1 103 ? 0.66 -2.932 -3.057 1 98.81 103 VAL A C 1
ATOM 784 O O . VAL A 1 103 ? 0.493 -3.553 -2.004 1 98.81 103 VAL A O 1
ATOM 787 N N . GLY A 1 104 ? 1.524 -3.273 -3.92 1 98.69 104 GLY A N 1
ATOM 788 C CA . GLY A 1 104 ? 2.482 -4.352 -3.732 1 98.69 104 GLY A CA 1
ATOM 789 C C . GLY A 1 104 ? 3.893 -3.855 -3.471 1 98.69 104 GLY A C 1
ATOM 790 O O . GLY A 1 104 ? 4.332 -2.875 -4.074 1 98.69 104 GLY A O 1
ATOM 791 N N . VAL A 1 105 ? 4.609 -4.492 -2.557 1 98.44 105 VAL A N 1
ATOM 792 C CA . VAL A 1 105 ? 6.008 -4.242 -2.23 1 98.44 105 VAL A CA 1
ATOM 793 C C . VAL A 1 105 ? 6.836 -5.496 -2.512 1 98.44 105 VAL A C 1
ATOM 795 O O . VAL A 1 105 ? 6.586 -6.555 -1.93 1 98.44 105 VAL A O 1
ATOM 798 N N . PHE A 1 106 ? 7.828 -5.355 -3.367 1 97.62 106 PHE A N 1
ATOM 799 C CA . PHE A 1 106 ? 8.664 -6.477 -3.781 1 97.62 106 PHE A CA 1
ATOM 800 C C . PHE A 1 106 ? 10.117 -6.238 -3.398 1 97.62 106 PHE A C 1
ATOM 802 O O . PHE A 1 106 ? 10.688 -5.199 -3.727 1 97.62 106 PHE A O 1
ATOM 809 N N . GLU A 1 107 ? 10.664 -7.121 -2.691 1 96.75 107 GLU A N 1
ATOM 810 C CA . GLU A 1 107 ? 12.109 -7.152 -2.477 1 96.75 107 GLU A CA 1
ATOM 811 C C . GLU A 1 107 ? 12.781 -8.18 -3.387 1 96.75 107 GLU A C 1
ATOM 813 O O . GLU A 1 107 ? 12.336 -9.328 -3.469 1 96.75 107 GLU A O 1
ATOM 818 N N . ILE A 1 108 ? 13.766 -7.77 -4.078 1 96 108 ILE A N 1
ATOM 819 C CA . ILE A 1 108 ? 14.43 -8.594 -5.09 1 96 108 ILE A CA 1
ATOM 820 C C . ILE A 1 108 ? 15.906 -8.75 -4.742 1 96 108 ILE A C 1
ATOM 822 O O . ILE A 1 108 ? 16.578 -7.77 -4.402 1 96 108 ILE A O 1
ATOM 826 N N . ALA A 1 109 ? 16.359 -9.945 -4.754 1 94 109 ALA A N 1
ATOM 827 C CA . ALA A 1 109 ? 17.781 -10.281 -4.629 1 94 109 ALA A CA 1
ATOM 828 C C . ALA A 1 109 ? 18.156 -11.391 -5.602 1 94 109 ALA A C 1
ATOM 830 O O . ALA A 1 109 ? 17.453 -12.383 -5.734 1 94 109 ALA A O 1
ATOM 831 N N . ASP A 1 110 ? 19.297 -11.133 -6.332 1 92.56 110 ASP A N 1
ATOM 832 C CA . ASP A 1 110 ? 19.844 -12.109 -7.266 1 92.56 110 ASP A CA 1
ATOM 833 C C . ASP A 1 110 ? 18.797 -12.523 -8.305 1 92.56 110 ASP A C 1
ATOM 835 O O . ASP A 1 110 ? 18.656 -13.711 -8.602 1 92.56 110 ASP A O 1
ATOM 839 N N . GLY A 1 111 ? 18.047 -11.562 -8.617 1 93.06 111 GLY A N 1
ATOM 840 C CA . GLY A 1 111 ? 17.109 -11.758 -9.719 1 93.06 111 GLY A CA 1
ATOM 841 C C . GLY A 1 111 ? 15.859 -12.508 -9.32 1 93.06 111 GLY A C 1
ATOM 842 O O . GLY A 1 111 ? 15.102 -12.969 -10.172 1 93.06 111 GLY A O 1
ATOM 843 N N . LYS A 1 112 ? 15.602 -12.711 -8 1 97.31 112 LYS A N 1
ATOM 844 C CA . LYS A 1 112 ? 14.422 -13.398 -7.48 1 97.31 112 LYS A CA 1
ATOM 845 C C . LYS A 1 112 ? 13.664 -12.523 -6.484 1 97.31 112 LYS A C 1
ATOM 847 O O . LYS A 1 112 ? 14.266 -11.672 -5.82 1 97.31 112 LYS A O 1
ATOM 852 N N . ILE A 1 113 ? 12.398 -12.664 -6.469 1 97.94 113 ILE A N 1
ATOM 853 C CA . ILE A 1 113 ? 11.609 -12.031 -5.422 1 97.94 113 ILE A CA 1
ATOM 854 C C . ILE A 1 113 ? 11.836 -12.75 -4.094 1 97.94 113 ILE A C 1
ATOM 856 O O . ILE A 1 113 ? 11.539 -13.945 -3.973 1 97.94 113 ILE A O 1
ATOM 860 N N . THR A 1 114 ? 12.312 -12.109 -3.113 1 98.44 114 THR A N 1
ATOM 861 C CA . THR A 1 114 ? 12.57 -12.711 -1.808 1 98.44 114 THR A CA 1
ATOM 862 C C . THR A 1 114 ? 11.43 -12.414 -0.843 1 98.44 114 THR A C 1
ATOM 864 O O . THR A 1 114 ? 11.234 -13.141 0.136 1 98.44 114 THR A O 1
ATOM 867 N N . ALA A 1 115 ? 10.719 -11.367 -1.084 1 98.69 115 ALA A N 1
ATOM 868 C CA . ALA A 1 115 ? 9.531 -11.008 -0.312 1 98.69 115 ALA A CA 1
ATOM 869 C C . ALA A 1 115 ? 8.531 -10.234 -1.169 1 98.69 115 ALA A C 1
ATOM 871 O O . ALA A 1 115 ? 8.922 -9.391 -1.978 1 98.69 115 ALA A O 1
ATOM 872 N N . TRP A 1 116 ? 7.301 -10.508 -1.047 1 98.88 116 TRP A N 1
ATOM 873 C CA . TRP A 1 116 ? 6.18 -9.812 -1.674 1 98.88 116 TRP A CA 1
ATOM 874 C C . TRP A 1 116 ? 5.062 -9.562 -0.666 1 98.88 116 TRP A C 1
ATOM 876 O O . TRP A 1 116 ? 4.516 -10.508 -0.088 1 98.88 116 TRP A O 1
ATOM 886 N N . ARG A 1 117 ? 4.781 -8.297 -0.371 1 98.88 117 ARG A N 1
ATOM 887 C CA . ARG A 1 117 ? 3.684 -7.898 0.502 1 98.88 117 ARG A CA 1
ATOM 888 C C . ARG A 1 117 ? 2.631 -7.109 -0.269 1 98.88 117 ARG A C 1
ATOM 890 O O . ARG A 1 117 ? 2.963 -6.18 -1.009 1 98.88 117 ARG A O 1
ATOM 897 N N . ASP A 1 118 ? 1.389 -7.465 -0.141 1 98.88 118 ASP A N 1
ATOM 898 C CA . ASP A 1 118 ? 0.273 -6.73 -0.727 1 98.88 118 ASP A CA 1
ATOM 899 C C . ASP A 1 118 ? -0.585 -6.078 0.355 1 98.88 118 ASP A C 1
ATOM 901 O O . ASP A 1 118 ? -1.013 -6.746 1.301 1 98.88 118 ASP A O 1
ATOM 905 N N . TYR A 1 119 ? -0.81 -4.82 0.234 1 98.88 119 TYR A N 1
ATOM 906 C CA . TYR A 1 119 ? -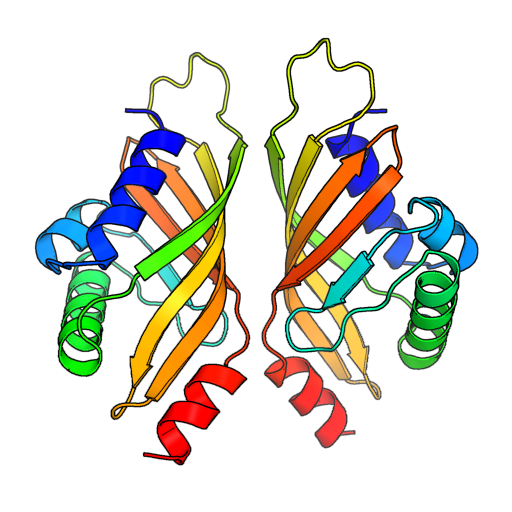1.634 -4.035 1.146 1 98.88 119 TYR A CA 1
ATOM 907 C C . TYR A 1 119 ? -2.982 -3.709 0.517 1 98.88 119 TYR A C 1
ATOM 909 O O . TYR A 1 119 ? -3.045 -3.086 -0.546 1 98.88 119 TYR A O 1
ATOM 917 N N . PHE A 1 120 ? -4.051 -4.059 1.148 1 98.62 120 PHE A N 1
ATOM 918 C CA . PHE A 1 120 ? -5.406 -3.816 0.676 1 98.62 120 PHE A CA 1
ATOM 919 C C . PHE A 1 120 ? -6.414 -3.998 1.805 1 98.62 120 PHE A C 1
ATOM 921 O O . PHE A 1 120 ? -6.066 -4.492 2.881 1 98.62 120 PHE A O 1
ATOM 928 N N . ASP A 1 121 ? -7.664 -3.512 1.537 1 98.44 121 ASP A N 1
ATOM 929 C CA . ASP A 1 121 ? -8.789 -3.73 2.438 1 98.44 121 ASP A CA 1
ATOM 930 C C . ASP A 1 121 ? -9.562 -4.992 2.057 1 98.44 121 ASP A C 1
ATOM 932 O O . ASP A 1 121 ? -9.859 -5.211 0.882 1 98.44 121 ASP A O 1
ATOM 936 N N . MET A 1 122 ? -9.961 -5.777 3.039 1 96.62 122 MET A N 1
ATOM 937 C CA . MET A 1 122 ? -10.602 -7.066 2.803 1 96.62 122 MET A CA 1
ATOM 938 C C . MET A 1 122 ? -12.062 -6.879 2.406 1 96.62 122 MET A C 1
ATOM 940 O O . MET A 1 122 ? -12.688 -7.801 1.876 1 96.62 122 MET A O 1
ATOM 944 N N . ALA A 1 123 ? -12.602 -5.773 2.605 1 94.94 123 ALA A N 1
ATOM 945 C CA . ALA A 1 123 ? -14.047 -5.578 2.541 1 94.94 123 ALA A CA 1
ATOM 946 C C . ALA A 1 123 ? -14.586 -5.926 1.156 1 94.94 123 ALA A C 1
ATOM 948 O O . ALA A 1 123 ? -15.594 -6.625 1.034 1 94.94 123 ALA A O 1
ATOM 949 N N . PRO A 1 124 ? -13.922 -5.461 0.027 1 93.81 124 PRO A N 1
ATOM 950 C CA . PRO A 1 124 ? -14.453 -5.812 -1.292 1 93.81 124 PRO A CA 1
ATOM 951 C C . PRO A 1 124 ? -14.508 -7.324 -1.523 1 93.81 124 PRO A C 1
ATOM 953 O O . PRO A 1 124 ? -15.438 -7.82 -2.168 1 93.81 124 PRO A O 1
ATOM 956 N N . ILE A 1 125 ? -13.523 -8.07 -1.064 1 93.38 125 ILE A N 1
ATOM 957 C CA . ILE A 1 125 ? -13.477 -9.523 -1.207 1 93.38 125 ILE A CA 1
ATOM 958 C C . ILE A 1 125 ? -14.586 -10.156 -0.373 1 93.38 125 ILE A C 1
ATOM 960 O O . ILE A 1 125 ? -15.312 -11.031 -0.856 1 93.38 125 ILE A O 1
ATOM 964 N N . GLN A 1 126 ? -14.711 -9.703 0.85 1 93.12 126 GLN A N 1
ATOM 965 C CA . GLN A 1 126 ? -15.734 -10.242 1.744 1 93.12 126 GLN A CA 1
ATOM 966 C C . GLN A 1 126 ? -17.141 -10.008 1.186 1 93.12 126 GLN A C 1
ATOM 968 O O . GLN A 1 126 ? -18 -10.883 1.26 1 93.12 126 GLN A O 1
ATOM 973 N N . ALA A 1 127 ? -17.375 -8.859 0.644 1 91.5 127 ALA A N 1
ATOM 974 C CA . ALA A 1 127 ? -18.672 -8.523 0.065 1 91.5 127 ALA A CA 1
ATOM 975 C C . ALA A 1 127 ? -19 -9.453 -1.097 1 91.5 127 ALA A C 1
ATOM 977 O O . ALA A 1 127 ? -20.156 -9.898 -1.232 1 91.5 127 ALA A O 1
ATOM 978 N N . ALA A 1 128 ? -18.047 -9.797 -1.905 1 91.69 128 ALA A N 1
ATOM 979 C CA . ALA A 1 128 ? -18.266 -10.648 -3.076 1 91.69 128 ALA A CA 1
ATOM 980 C C . ALA A 1 128 ? -18.469 -12.102 -2.668 1 91.69 128 ALA A C 1
ATOM 982 O O . ALA A 1 128 ? -19.203 -12.844 -3.338 1 91.69 128 ALA A O 1
ATOM 983 N N . THR A 1 129 ? -17.828 -12.516 -1.574 1 88.69 129 THR A N 1
ATOM 984 C CA . THR A 1 129 ? -17.953 -13.883 -1.094 1 88.69 129 THR A CA 1
ATOM 985 C C . THR A 1 129 ? -19.297 -14.094 -0.407 1 88.69 129 THR A C 1
ATOM 987 O O . THR A 1 129 ? -19.859 -15.195 -0.443 1 88.69 129 THR A O 1
ATOM 990 N N . ALA A 1 130 ? -19.875 -13.055 0.274 1 84.75 130 ALA A N 1
ATOM 991 C CA . ALA A 1 130 ? -21.156 -13.148 0.982 1 84.75 130 ALA A CA 1
ATOM 992 C C . ALA A 1 130 ? -22.328 -13.141 0.005 1 84.75 130 ALA A C 1
ATOM 994 O O . ALA A 1 130 ? -23.391 -13.703 0.295 1 84.75 130 ALA A O 1
ATOM 995 N N . GLY A 1 131 ? -22.234 -12.297 -0.994 1 71.06 131 GLY A N 1
ATOM 996 C CA . GLY A 1 131 ? -23.344 -12.203 -1.947 1 71.06 131 GLY A CA 1
ATOM 997 C C . GLY A 1 131 ? -23.469 -13.43 -2.834 1 71.06 131 GLY A C 1
ATOM 998 O O . GLY A 1 131 ? -24.406 -13.539 -3.613 1 71.06 131 GLY A O 1
ATOM 999 N N . GLY A 1 132 ? -22.438 -14.281 -3.035 1 53.84 132 GLY A N 1
ATOM 1000 C CA . GLY A 1 132 ? -22.609 -15.477 -3.848 1 53.84 132 GLY A CA 1
ATOM 1001 C C . GLY A 1 132 ? -23.219 -16.641 -3.086 1 53.84 132 GLY A C 1
ATOM 1002 O O . GLY A 1 132 ? -23.312 -16.594 -1.856 1 53.84 132 GLY A O 1
ATOM 1003 N N . MET B 1 1 ? 14.109 21.297 -2.113 1 87 1 MET B N 1
ATOM 1004 C CA . MET B 1 1 ? 13.836 20.047 -1.392 1 87 1 MET B CA 1
ATOM 1005 C C . MET B 1 1 ? 13.359 1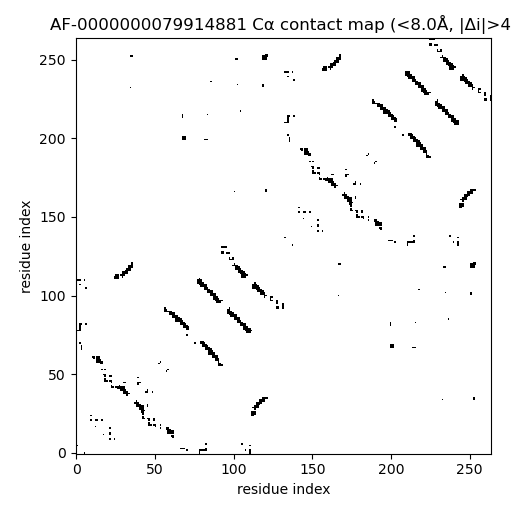8.953 -2.344 1 87 1 MET B C 1
ATOM 1007 O O . MET B 1 1 ? 12.523 19.203 -3.211 1 87 1 MET B O 1
ATOM 1011 N N . SER B 1 2 ? 13.875 17.766 -2.256 1 89.5 2 SER B N 1
ATOM 1012 C CA . SER B 1 2 ? 13.453 16.672 -3.119 1 89.5 2 SER B CA 1
ATOM 1013 C C . SER B 1 2 ? 12.125 16.094 -2.658 1 89.5 2 SER B C 1
ATOM 1015 O O . SER B 1 2 ? 11.734 16.25 -1.5 1 89.5 2 SER B O 1
ATOM 1017 N N . PRO B 1 3 ? 11.469 15.461 -3.539 1 92.94 3 PRO B N 1
ATOM 1018 C CA . PRO B 1 3 ? 10.234 14.789 -3.127 1 92.94 3 PRO B CA 1
ATOM 1019 C C . PRO B 1 3 ? 10.445 13.812 -1.972 1 92.94 3 PRO B C 1
ATOM 1021 O O . PRO B 1 3 ? 9.617 13.742 -1.062 1 92.94 3 PRO B O 1
ATOM 1024 N N . ASP B 1 4 ? 11.531 13.062 -2.031 1 92.88 4 ASP B N 1
ATOM 1025 C CA . ASP B 1 4 ? 11.844 12.109 -0.97 1 92.88 4 ASP B CA 1
ATOM 1026 C C . ASP B 1 4 ? 11.984 12.812 0.377 1 92.88 4 ASP B C 1
ATOM 1028 O O . ASP B 1 4 ? 11.414 12.367 1.378 1 92.88 4 ASP B O 1
ATOM 1032 N N . GLU B 1 5 ? 12.719 13.867 0.416 1 93.44 5 GLU B N 1
ATOM 1033 C CA . GLU B 1 5 ? 12.914 14.648 1.636 1 93.44 5 GLU B CA 1
ATOM 1034 C C . GLU B 1 5 ? 11.602 15.242 2.125 1 93.44 5 GLU B C 1
ATOM 1036 O O . GLU B 1 5 ? 11.336 15.266 3.33 1 93.44 5 GLU B O 1
ATOM 1041 N N . LEU B 1 6 ? 10.82 15.75 1.205 1 95.31 6 LEU B N 1
ATOM 1042 C CA . LEU B 1 6 ? 9.523 16.328 1.544 1 95.31 6 LEU B CA 1
ATOM 1043 C C . LEU B 1 6 ? 8.648 15.312 2.262 1 95.31 6 LEU B C 1
ATOM 1045 O O . LEU B 1 6 ? 8.086 15.609 3.32 1 95.31 6 LEU B O 1
ATOM 1049 N N . VAL B 1 7 ? 8.508 14.094 1.751 1 96.75 7 VAL B N 1
ATOM 1050 C CA . VAL B 1 7 ? 7.652 13.062 2.326 1 96.75 7 VAL B CA 1
ATOM 1051 C C . VAL B 1 7 ? 8.211 12.617 3.674 1 96.75 7 VAL B C 1
ATOM 1053 O O . VAL B 1 7 ? 7.457 12.359 4.613 1 96.75 7 VAL B O 1
ATOM 1056 N N . THR B 1 8 ? 9.539 12.516 3.791 1 96.94 8 THR B N 1
ATOM 1057 C CA . THR B 1 8 ? 10.164 12.164 5.066 1 96.94 8 THR B CA 1
ATOM 1058 C C . THR B 1 8 ? 9.797 13.18 6.145 1 96.94 8 THR B C 1
ATOM 1060 O O . THR B 1 8 ? 9.398 12.797 7.25 1 96.94 8 THR B O 1
ATOM 1063 N N . GLN B 1 9 ? 9.883 14.438 5.84 1 97.31 9 GLN B N 1
ATOM 1064 C CA . GLN B 1 9 ? 9.539 15.484 6.797 1 97.31 9 GLN B CA 1
ATOM 1065 C C . GLN B 1 9 ? 8.047 15.484 7.109 1 97.31 9 GLN B C 1
ATOM 1067 O O . GLN B 1 9 ? 7.652 15.617 8.266 1 97.31 9 GLN B O 1
ATOM 1072 N N . PHE B 1 10 ? 7.289 15.352 6.062 1 98.25 10 PHE B N 1
ATOM 1073 C CA . PHE B 1 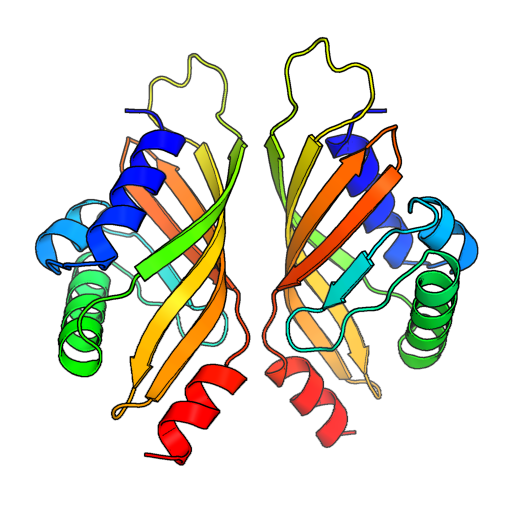10 ? 5.84 15.266 6.23 1 98.25 10 PHE B CA 1
ATOM 1074 C C . PHE B 1 10 ? 5.473 14.172 7.223 1 98.25 10 PHE B C 1
ATOM 1076 O O . PHE B 1 10 ? 4.691 14.398 8.148 1 98.25 10 PHE B O 1
ATOM 1083 N N . CYS B 1 11 ? 6.012 12.969 7.086 1 98.38 11 CYS B N 1
ATOM 1084 C CA . CYS B 1 11 ? 5.715 11.836 7.957 1 98.38 11 CYS B CA 1
ATOM 1085 C C . CYS B 1 11 ? 6.105 12.141 9.398 1 98.38 11 CYS B C 1
ATOM 1087 O O . CYS B 1 11 ? 5.395 11.766 10.328 1 98.38 11 CYS B O 1
ATOM 1089 N N . ALA B 1 12 ? 7.164 12.844 9.602 1 97.88 12 ALA B N 1
ATOM 1090 C CA . ALA B 1 12 ? 7.664 13.148 10.938 1 97.88 12 ALA B CA 1
ATOM 1091 C C . ALA B 1 12 ? 6.723 14.102 11.664 1 97.88 12 ALA B C 1
ATOM 1093 O O . ALA B 1 12 ? 6.664 14.102 12.898 1 97.88 12 ALA B O 1
ATOM 1094 N N . GLU B 1 13 ? 5.934 14.914 10.945 1 97.56 13 GLU B N 1
ATOM 1095 C CA . GLU B 1 13 ? 5.047 15.914 11.539 1 97.56 13 GLU B CA 1
ATOM 1096 C C . GLU B 1 13 ? 3.922 15.25 12.328 1 97.56 13 GLU B C 1
ATOM 1098 O O . GLU B 1 13 ? 3.316 15.875 13.203 1 97.56 13 GLU B O 1
ATOM 1103 N N . TRP B 1 14 ? 3.623 14 12.094 1 97.75 14 TRP B N 1
ATOM 1104 C CA . TRP B 1 14 ? 2.406 13.367 12.594 1 97.75 14 TRP B CA 1
ATOM 1105 C C . TRP B 1 14 ? 2.576 12.93 14.047 1 97.75 14 TRP B C 1
ATOM 1107 O O . TRP B 1 14 ? 1.596 12.633 14.727 1 97.75 14 TRP B O 1
ATOM 1117 N N . SER B 1 15 ? 3.775 12.859 14.578 1 96.75 15 SER B N 1
ATOM 1118 C CA . SER B 1 15 ? 4.004 12.461 15.969 1 96.75 15 SER B CA 1
ATOM 1119 C C . SER B 1 15 ? 3.541 13.547 16.938 1 96.75 15 SER B C 1
ATOM 1121 O O . SER B 1 15 ? 3.141 13.25 18.062 1 96.75 15 SER B O 1
ATOM 1123 N N . ASP B 1 16 ? 3.621 14.789 16.625 1 95.56 16 ASP B N 1
ATOM 1124 C CA . ASP B 1 16 ? 3.117 15.977 17.297 1 95.56 16 ASP B CA 1
ATOM 1125 C C . ASP B 1 16 ? 2.447 16.938 16.328 1 95.56 16 ASP B C 1
ATOM 1127 O O . ASP B 1 16 ? 2.973 18.016 16.047 1 95.56 16 ASP B O 1
ATOM 1131 N N . PRO B 1 17 ? 1.271 16.625 15.961 1 96.25 17 PRO B N 1
ATOM 1132 C CA . PRO B 1 17 ? 0.7 17.234 14.758 1 96.25 17 PRO B CA 1
ATOM 1133 C C . PRO B 1 17 ? 0.103 18.609 15.023 1 96.25 17 PRO B C 1
ATOM 1135 O O . PRO B 1 17 ? -0.594 18.797 16.016 1 96.25 17 PRO B O 1
ATOM 1138 N N . ASP B 1 18 ? 0.469 19.484 14.148 1 97.5 18 ASP B N 1
ATOM 1139 C CA . ASP B 1 18 ? -0.239 20.75 13.938 1 97.5 18 ASP B CA 1
ATOM 1140 C C . ASP B 1 18 ? -1.022 20.719 12.625 1 97.5 18 ASP B C 1
ATOM 1142 O O . ASP B 1 18 ? -0.432 20.734 11.539 1 97.5 18 ASP B O 1
ATOM 1146 N N . PRO B 1 19 ? -2.377 20.734 12.734 1 98 19 PRO B N 1
ATOM 1147 C CA . PRO B 1 19 ? -3.186 20.578 11.523 1 98 19 PRO B CA 1
ATOM 1148 C C . PRO B 1 19 ? -2.834 21.594 10.445 1 98 19 PRO B C 1
ATOM 1150 O O . PRO B 1 19 ? -2.799 21.266 9.258 1 98 19 PRO B O 1
ATOM 1153 N N . ALA B 1 20 ? -2.537 22.797 10.781 1 98 20 ALA B N 1
ATOM 1154 C CA . ALA B 1 20 ? -2.189 23.812 9.797 1 98 20 ALA B CA 1
ATOM 1155 C C . ALA B 1 20 ? -0.848 23.516 9.141 1 98 20 ALA B C 1
ATOM 1157 O O . ALA B 1 20 ? -0.697 23.672 7.926 1 98 20 ALA B O 1
ATOM 1158 N N . ALA B 1 21 ? 0.129 23.141 9.914 1 98.06 21 ALA B N 1
ATOM 1159 C CA . ALA B 1 21 ? 1.445 22.797 9.383 1 98.06 21 ALA B CA 1
ATOM 1160 C C . ALA B 1 21 ? 1.359 21.609 8.422 1 98.06 21 ALA B C 1
ATOM 1162 O O . ALA B 1 21 ? 1.977 21.625 7.355 1 98.06 21 ALA B O 1
ATOM 1163 N N . ILE B 1 22 ? 0.6 20.578 8.836 1 98.31 22 ILE B N 1
ATOM 1164 C CA . ILE B 1 22 ? 0.44 19.391 7.988 1 98.31 22 ILE B CA 1
ATOM 1165 C C . ILE B 1 22 ? -0.256 19.781 6.688 1 98.31 22 ILE B C 1
ATOM 1167 O O . ILE B 1 22 ? 0.182 19.391 5.602 1 98.31 22 ILE B O 1
ATOM 1171 N N . ALA B 1 23 ? -1.325 20.547 6.766 1 98.56 23 ALA B N 1
ATOM 1172 C CA . ALA B 1 23 ? -2.076 20.969 5.582 1 98.56 23 ALA B CA 1
ATOM 1173 C C . ALA B 1 23 ? -1.195 21.75 4.621 1 98.56 23 ALA B C 1
ATOM 1175 O O . ALA B 1 23 ? -1.38 21.688 3.404 1 98.56 23 ALA B O 1
ATOM 1176 N N . ASP B 1 24 ? -0.215 22.469 5.086 1 98.19 24 ASP B N 1
ATOM 1177 C CA . ASP B 1 24 ? 0.636 23.344 4.285 1 98.19 24 ASP B CA 1
ATOM 1178 C C . ASP B 1 24 ? 1.533 22.531 3.354 1 98.19 24 ASP B C 1
ATOM 1180 O O . ASP B 1 24 ? 2.109 23.078 2.41 1 98.19 24 ASP B O 1
ATOM 1184 N N . TYR B 1 25 ? 1.715 21.266 3.592 1 98.5 25 TYR B N 1
ATOM 1185 C CA . TYR B 1 25 ? 2.471 20.422 2.684 1 98.5 25 TYR B CA 1
ATOM 1186 C C . TYR B 1 25 ? 1.695 20.172 1.395 1 98.5 25 TYR B C 1
ATOM 1188 O O . TYR B 1 25 ? 2.268 19.734 0.394 1 98.5 25 TYR B O 1
ATOM 1196 N N . PHE B 1 26 ? 0.369 20.422 1.381 1 98.75 26 PHE B N 1
ATOM 1197 C CA . PHE B 1 26 ? -0.495 20.031 0.272 1 98.75 26 PHE B CA 1
ATOM 1198 C C . PHE B 1 26 ? -0.734 21.219 -0.666 1 98.75 26 PHE B C 1
ATOM 1200 O O . PHE B 1 26 ? -0.745 22.359 -0.232 1 98.75 26 PHE B O 1
ATOM 1207 N N . SER B 1 27 ? -0.87 20.953 -1.956 1 98.5 27 SER B N 1
ATOM 1208 C CA . SER B 1 27 ? -1.416 21.938 -2.889 1 98.5 27 SER B CA 1
ATOM 1209 C C . SER B 1 27 ? -2.869 22.266 -2.561 1 98.5 27 SER B C 1
ATOM 1211 O O . SER B 1 27 ? -3.521 21.531 -1.814 1 98.5 27 SER B O 1
ATOM 1213 N N . GLU B 1 28 ? -3.416 23.281 -3.055 1 98.5 28 GLU B N 1
ATOM 1214 C CA . GLU B 1 28 ? -4.758 23.75 -2.729 1 98.5 28 GLU B CA 1
ATOM 1215 C C . GLU B 1 28 ? -5.816 22.719 -3.117 1 98.5 28 GLU B C 1
ATOM 1217 O O . GLU B 1 28 ? -6.816 22.562 -2.418 1 98.5 28 GLU B O 1
ATOM 1222 N N . ASP B 1 29 ? -5.578 21.984 -4.215 1 98.5 29 ASP B N 1
ATOM 1223 C CA . ASP B 1 29 ? -6.582 21.047 -4.73 1 98.5 29 ASP B CA 1
ATOM 1224 C C . ASP B 1 29 ? -6.191 19.609 -4.441 1 98.5 29 ASP B C 1
ATOM 1226 O O . ASP B 1 29 ? -6.66 18.688 -5.113 1 98.5 29 ASP B O 1
ATOM 1230 N N . ALA B 1 30 ? -5.309 19.422 -3.498 1 98.81 30 ALA B N 1
ATOM 1231 C CA . ALA B 1 30 ? -4.801 18.078 -3.197 1 98.81 30 ALA B CA 1
ATOM 1232 C C . ALA B 1 30 ? -5.93 17.141 -2.791 1 98.81 30 ALA B C 1
ATOM 1234 O O . ALA B 1 30 ? -6.961 17.578 -2.275 1 98.81 30 ALA B O 1
ATOM 1235 N N . VAL B 1 31 ? -5.762 15.867 -3.068 1 98.88 31 VAL B N 1
ATOM 1236 C CA . VAL B 1 31 ? -6.695 14.828 -2.656 1 98.88 31 VAL B CA 1
ATOM 1237 C C . VAL B 1 31 ? -6 13.852 -1.708 1 98.88 31 VAL B C 1
ATOM 1239 O O . VAL B 1 31 ? -4.926 13.336 -2.018 1 98.88 31 VAL B O 1
ATOM 1242 N N . TYR B 1 32 ? -6.57 13.695 -0.557 1 98.81 32 TYR B N 1
ATOM 1243 C CA . TYR B 1 32 ? -6.164 12.68 0.409 1 98.81 32 TYR B CA 1
ATOM 1244 C C . TYR B 1 32 ? -7.184 11.547 0.477 1 98.81 32 TYR B C 1
ATOM 1246 O O . TYR B 1 32 ? -8.383 11.797 0.64 1 98.81 32 TYR B O 1
ATOM 1254 N N . HIS B 1 33 ? -6.652 10.312 0.337 1 98.88 33 HIS B N 1
ATOM 1255 C CA . HIS B 1 33 ? -7.57 9.18 0.242 1 98.88 33 HIS B CA 1
ATOM 1256 C C . HIS B 1 33 ? -7.07 7.996 1.06 1 98.88 33 HIS B C 1
ATOM 1258 O O . HIS B 1 33 ? -6.125 7.312 0.658 1 98.88 33 HIS B O 1
ATOM 1264 N N . ASN B 1 34 ? -7.676 7.84 2.27 1 98.44 34 ASN B N 1
ATOM 1265 C CA . ASN B 1 34 ? -7.625 6.5 2.846 1 98.44 34 ASN B CA 1
ATOM 1266 C C . ASN B 1 34 ? -8.438 5.508 2.023 1 98.44 34 ASN B C 1
ATOM 1268 O O . ASN B 1 34 ? -9.672 5.516 2.078 1 98.44 34 ASN B O 1
ATOM 1272 N N . ILE B 1 35 ? -7.895 4.594 1.301 1 98.38 35 ILE B N 1
ATOM 1273 C CA . ILE B 1 35 ? -8.453 3.898 0.147 1 98.38 35 ILE B CA 1
ATOM 1274 C C . ILE B 1 35 ? -9.727 3.164 0.553 1 98.38 35 ILE B C 1
ATOM 1276 O O . ILE B 1 35 ? -10.656 3.043 -0.242 1 98.38 35 ILE B O 1
ATOM 1280 N N . PRO B 1 36 ? -9.836 2.621 1.772 1 96.31 36 PRO B N 1
ATOM 1281 C CA . PRO B 1 36 ? -11.102 1.99 2.158 1 96.31 36 PRO B CA 1
ATOM 1282 C C . PRO B 1 36 ? -12.195 3.008 2.48 1 96.31 36 PRO B C 1
ATOM 1284 O O . PRO B 1 36 ? -13.359 2.637 2.641 1 96.31 36 PRO B O 1
ATOM 1287 N N . MET B 1 37 ? -11.844 4.258 2.486 1 97 37 MET B N 1
ATOM 1288 C CA . MET B 1 37 ? -12.789 5.305 2.855 1 97 37 MET B CA 1
ATOM 1289 C C . MET B 1 37 ? -13.031 6.258 1.687 1 97 37 MET B C 1
ATOM 1291 O O . MET B 1 37 ? -12.492 6.055 0.597 1 97 37 MET B O 1
ATOM 1295 N N . GLU B 1 38 ? -13.875 7.258 1.896 1 97.56 38 GLU B N 1
ATOM 1296 C CA . GLU B 1 38 ? -14.07 8.305 0.896 1 97.56 38 GLU B CA 1
ATOM 1297 C C . GLU B 1 38 ? -12.906 9.289 0.896 1 97.56 38 GLU B C 1
ATOM 1299 O O . GLU B 1 38 ? -12.352 9.602 1.951 1 97.56 38 GLU B O 1
ATOM 1304 N N . PRO B 1 39 ? -12.602 9.82 -0.242 1 98.69 39 PRO B N 1
ATOM 1305 C CA . PRO B 1 39 ? -11.5 10.781 -0.297 1 98.69 39 PRO B CA 1
ATOM 1306 C C . PRO B 1 39 ? -11.859 12.125 0.326 1 98.69 39 PRO B C 1
ATOM 1308 O O . PRO B 1 39 ? -13.039 12.492 0.37 1 98.69 39 PRO B O 1
ATOM 1311 N N . VAL B 1 40 ? -10.875 12.812 0.834 1 98.81 40 VAL B N 1
ATOM 1312 C CA . VAL B 1 40 ? -10.945 14.203 1.283 1 98.81 40 VAL B CA 1
ATOM 1313 C C . VAL B 1 40 ? -10.328 15.117 0.227 1 98.81 40 VAL B C 1
ATOM 1315 O O . VAL B 1 40 ? -9.148 14.992 -0.105 1 98.81 40 VAL B O 1
ATOM 1318 N N . CYS B 1 41 ? -11.062 16.062 -0.301 1 98.81 41 CYS B N 1
ATOM 1319 C CA . CYS B 1 41 ? -10.633 16.859 -1.451 1 98.81 41 CYS B CA 1
ATOM 1320 C C . CYS B 1 41 ? -10.414 18.312 -1.062 1 98.81 41 CYS B C 1
ATOM 1322 O O . CYS B 1 41 ? -11.328 18.969 -0.569 1 98.81 41 CYS B O 1
ATOM 1324 N N . GLY B 1 42 ? -9.188 18.781 -1.347 1 98.88 42 GLY B N 1
ATOM 1325 C CA . GLY B 1 42 ? -8.828 20.156 -1.082 1 98.88 42 GLY B CA 1
ATOM 1326 C C . GLY B 1 42 ? -8.07 20.344 0.217 1 98.88 42 GLY B C 1
ATOM 1327 O O . GLY B 1 42 ? -8.359 19.672 1.212 1 98.88 42 GLY B O 1
ATOM 1328 N N . ARG B 1 43 ? -7.148 21.297 0.2 1 98.75 43 ARG B N 1
ATOM 1329 C CA . ARG B 1 43 ? -6.258 21.531 1.334 1 98.75 43 ARG B CA 1
ATOM 1330 C C . ARG B 1 43 ? -7.051 21.906 2.584 1 98.75 43 ARG B C 1
ATOM 1332 O O . ARG B 1 43 ? -6.738 21.438 3.682 1 98.75 43 ARG B O 1
ATOM 1339 N N . GLU B 1 44 ? -8.039 22.703 2.49 1 98.56 44 GLU B N 1
ATOM 1340 C CA . GLU B 1 44 ? -8.828 23.109 3.65 1 98.56 44 GLU B CA 1
ATOM 1341 C C . GLU B 1 44 ? -9.594 21.938 4.242 1 98.56 44 GLU B C 1
ATOM 1343 O O . GLU B 1 44 ? -9.672 21.797 5.465 1 98.56 44 GLU B O 1
ATOM 1348 N N . ALA B 1 45 ? -10.211 21.125 3.408 1 98.75 45 ALA B N 1
ATOM 1349 C CA . ALA B 1 45 ? -10.898 19.938 3.883 1 98.75 45 ALA B CA 1
ATOM 1350 C C . ALA B 1 45 ? -9.922 18.984 4.566 1 98.75 45 ALA B C 1
ATOM 1352 O O . ALA B 1 45 ? -10.258 18.344 5.57 1 98.75 45 ALA B O 1
ATOM 1353 N N . ILE B 1 46 ? -8.742 18.844 3.994 1 98.75 46 ILE B N 1
ATOM 1354 C CA . ILE B 1 46 ? -7.711 18 4.586 1 98.75 46 ILE B CA 1
ATOM 1355 C C . ILE B 1 46 ? -7.32 18.547 5.957 1 98.75 46 ILE B C 1
ATOM 1357 O O . ILE B 1 46 ? -7.184 17.781 6.918 1 98.75 46 ILE B O 1
ATOM 1361 N N . ARG B 1 47 ? -7.168 19.859 6.047 1 98.62 47 ARG B N 1
ATOM 1362 C CA . ARG B 1 47 ? -6.855 20.484 7.328 1 98.62 47 ARG B CA 1
ATOM 1363 C C . ARG B 1 47 ? -7.902 20.125 8.383 1 98.62 47 ARG B C 1
ATOM 1365 O O . ARG B 1 47 ? -7.559 19.766 9.508 1 98.62 47 ARG B O 1
ATOM 1372 N N . GLU B 1 48 ? -9.141 20.234 8.031 1 98.5 48 GLU B N 1
ATOM 1373 C CA . GLU B 1 48 ? -10.227 19.922 8.953 1 98.5 48 GLU B CA 1
ATOM 1374 C C . GLU B 1 48 ? -10.211 18.453 9.352 1 98.5 48 GLU B C 1
ATOM 1376 O O . GLU B 1 48 ? -10.445 18.109 10.508 1 98.5 48 GLU B O 1
ATOM 1381 N N . PHE B 1 49 ? -10.055 17.641 8.406 1 97.88 49 PHE B N 1
ATOM 1382 C CA . PHE B 1 49 ? -9.953 16.219 8.68 1 97.88 49 PHE B CA 1
ATOM 1383 C C . PHE B 1 49 ? -8.844 15.93 9.68 1 97.88 49 PHE B C 1
ATOM 1385 O O . PHE B 1 49 ? -9.047 15.211 10.656 1 97.88 49 PHE B O 1
ATOM 1392 N N . VAL B 1 50 ? -7.617 16.484 9.414 1 97.56 50 VAL B N 1
ATOM 1393 C CA . VAL B 1 50 ? -6.465 16.281 10.289 1 97.56 50 VAL B CA 1
ATOM 1394 C C . VAL B 1 50 ? -6.781 16.812 11.688 1 97.56 50 VAL B C 1
ATOM 1396 O O . VAL B 1 50 ? -6.453 16.156 12.688 1 97.56 50 VAL B O 1
ATOM 1399 N N . ALA B 1 51 ? -7.418 17.922 11.797 1 97.69 51 ALA B N 1
ATOM 1400 C CA . ALA B 1 51 ? -7.805 18.469 13.094 1 97.69 51 ALA B CA 1
ATOM 1401 C C . ALA B 1 51 ? -8.703 17.5 13.859 1 97.69 51 ALA B C 1
ATOM 1403 O O . ALA B 1 51 ? -8.531 17.312 15.062 1 97.69 51 ALA B O 1
ATOM 1404 N N . GLY B 1 52 ? -9.711 16.984 13.18 1 95.94 52 GLY B N 1
ATOM 1405 C CA . GLY B 1 52 ? -10.578 15.992 13.797 1 95.94 52 GLY B CA 1
ATOM 1406 C C . GLY B 1 52 ? -9.844 14.742 14.25 1 95.94 52 GLY B C 1
ATOM 1407 O O . GLY B 1 52 ? -10.102 14.219 15.336 1 95.94 52 GLY B O 1
ATOM 1408 N N . PHE B 1 53 ? -8.953 14.297 13.406 1 92.75 53 PHE B N 1
ATOM 1409 C CA . PHE B 1 53 ? -8.164 13.109 13.703 1 92.75 53 PHE B CA 1
ATOM 1410 C C . PHE B 1 53 ? -7.293 13.328 14.938 1 92.75 53 PHE B C 1
ATOM 1412 O O . PHE B 1 53 ? -7.234 12.477 15.82 1 92.75 53 PHE B O 1
ATOM 1419 N N . VAL B 1 54 ? -6.633 14.438 15.008 1 92.5 54 VAL B N 1
ATOM 1420 C CA . VAL B 1 54 ? -5.766 14.797 16.125 1 92.5 54 VAL B CA 1
ATOM 1421 C C . VAL B 1 54 ? -6.594 14.891 17.406 1 92.5 54 VAL B C 1
ATOM 1423 O O . VAL B 1 54 ? -6.16 14.43 18.469 1 92.5 54 VAL B O 1
ATOM 1426 N N . ALA B 1 55 ? -7.734 15.477 17.312 1 92.81 55 ALA B N 1
ATOM 1427 C CA . ALA B 1 55 ? -8.617 15.602 18.469 1 92.81 55 ALA B CA 1
ATOM 1428 C C . ALA B 1 55 ? -9.031 14.234 19 1 92.81 55 ALA B C 1
ATOM 1430 O O . ALA B 1 55 ? -9.164 14.047 20.219 1 92.81 55 ALA B O 1
ATOM 1431 N N . ALA B 1 56 ? -9.188 13.352 18.125 1 89.38 56 ALA B N 1
ATOM 1432 C CA . ALA B 1 56 ? -9.711 12.039 18.484 1 89.38 56 ALA B CA 1
ATOM 1433 C C . ALA B 1 56 ? -8.594 11.117 18.969 1 89.38 56 ALA B C 1
ATOM 1435 O O . ALA B 1 56 ? -8.781 10.344 19.906 1 89.38 56 ALA B O 1
ATOM 1436 N N . PHE B 1 57 ? -7.398 11.219 18.312 1 89 57 PHE B N 1
ATOM 1437 C CA . PHE B 1 57 ? -6.402 10.172 18.516 1 89 57 PHE B CA 1
ATOM 1438 C C . PHE B 1 57 ? -5.098 10.766 19.031 1 89 57 PHE B C 1
ATOM 1440 O O . PHE B 1 57 ? -4.219 10.039 19.5 1 89 57 PHE B O 1
ATOM 1447 N N . GLY B 1 58 ? -4.984 12.07 18.906 1 92.19 58 GLY B N 1
ATOM 1448 C CA . GLY B 1 58 ? -3.697 12.688 19.188 1 92.19 58 GLY B CA 1
ATOM 1449 C C . GLY B 1 58 ? -2.689 12.484 18.062 1 92.19 58 GLY B C 1
ATOM 1450 O O . GLY B 1 58 ? -3.029 12.602 16.891 1 92.19 58 GLY B O 1
ATOM 1451 N N . GLY B 1 59 ? -1.497 12.141 18.422 1 94.69 59 GLY B N 1
ATOM 1452 C CA . GLY B 1 59 ? -0.456 11.945 17.438 1 94.69 59 GLY B CA 1
ATOM 1453 C C . GLY B 1 59 ? -0.403 10.531 16.891 1 94.69 59 GLY B C 1
ATOM 1454 O O . GLY B 1 59 ? -0.976 9.609 17.484 1 94.69 59 GLY B O 1
ATOM 1455 N N . ILE B 1 60 ? 0.195 10.414 15.781 1 96.88 60 ILE B N 1
ATOM 1456 C CA . ILE B 1 60 ? 0.467 9.125 15.148 1 96.88 60 ILE B CA 1
ATOM 1457 C C . ILE B 1 60 ? 1.968 8.977 14.914 1 96.88 60 ILE B C 1
ATOM 1459 O O . ILE B 1 60 ? 2.609 9.875 14.367 1 96.88 60 ILE B O 1
ATOM 1463 N N . GLU B 1 61 ? 2.479 7.941 15.297 1 97.81 61 GLU B N 1
ATOM 1464 C CA . GLU B 1 61 ? 3.854 7.613 14.938 1 97.81 61 GLU B CA 1
ATOM 1465 C C . GLU B 1 61 ? 3.91 6.809 13.641 1 97.81 61 GLU B C 1
ATOM 1467 O O . GLU B 1 61 ? 3.434 5.672 13.586 1 97.81 61 GLU B O 1
ATOM 1472 N N . PHE B 1 62 ? 4.434 7.414 12.625 1 98.31 62 PHE B N 1
ATOM 1473 C CA . PHE B 1 62 ? 4.715 6.695 11.391 1 98.31 62 PHE B CA 1
ATOM 1474 C C . PHE B 1 62 ? 6.074 6.012 11.453 1 98.31 62 PHE B C 1
ATOM 1476 O O . PHE B 1 62 ? 7.109 6.676 11.406 1 98.31 62 PHE B O 1
ATOM 1483 N N . ARG B 1 63 ? 6.113 4.719 11.609 1 98.5 63 ARG B N 1
ATOM 1484 C CA . ARG B 1 63 ? 7.348 3.941 11.539 1 98.5 63 ARG B CA 1
ATOM 1485 C C . ARG B 1 63 ? 7.629 3.48 10.117 1 98.5 63 ARG B C 1
ATOM 1487 O O . ARG B 1 63 ? 7.164 2.418 9.695 1 98.5 63 ARG B O 1
ATOM 1494 N N . VAL B 1 64 ? 8.422 4.281 9.43 1 98.12 64 VAL B N 1
ATOM 1495 C CA . VAL B 1 64 ? 8.695 4 8.023 1 98.12 64 VAL B CA 1
ATOM 1496 C C . VAL B 1 64 ? 9.719 2.877 7.91 1 98.12 64 VAL B C 1
ATOM 1498 O O . VAL B 1 64 ? 10.82 2.979 8.453 1 98.12 64 VAL B O 1
ATOM 1501 N N . GLN B 1 65 ? 9.391 1.846 7.273 1 96.94 65 GLN B N 1
ATOM 1502 C CA . GLN B 1 65 ? 10.273 0.699 7.082 1 96.94 65 GLN B CA 1
ATOM 1503 C C . GLN B 1 65 ? 11.102 0.847 5.812 1 96.94 65 GLN B C 1
ATOM 1505 O O . GLN B 1 65 ? 12.281 0.495 5.789 1 96.94 65 GLN B O 1
ATOM 1510 N N . ARG B 1 66 ? 10.484 1.319 4.715 1 95.19 66 ARG B N 1
ATOM 1511 C CA . ARG B 1 66 ? 11.125 1.604 3.436 1 95.19 66 ARG B CA 1
ATOM 1512 C C . ARG B 1 66 ? 10.383 2.701 2.682 1 95.19 66 ARG B C 1
ATOM 1514 O O . ARG B 1 66 ? 9.164 2.83 2.803 1 95.19 66 ARG B O 1
ATOM 1521 N N . GLN B 1 67 ? 11.117 3.471 1.98 1 95.56 67 GLN B N 1
ATOM 1522 C CA . GLN B 1 67 ? 10.617 4.527 1.104 1 95.56 67 GLN B CA 1
ATOM 1523 C C . GLN B 1 67 ? 11.367 4.531 -0.227 1 95.56 67 GLN B C 1
ATOM 1525 O O . GLN B 1 67 ? 12.594 4.438 -0.256 1 95.56 67 GLN B O 1
ATOM 1530 N N . VAL B 1 68 ? 10.57 4.457 -1.315 1 94.06 68 VAL B N 1
ATOM 1531 C CA . VAL B 1 68 ? 11.164 4.484 -2.648 1 94.06 68 VAL B CA 1
ATOM 1532 C C . VAL B 1 68 ? 10.453 5.527 -3.508 1 94.06 68 VAL B C 1
ATOM 1534 O O . VAL B 1 68 ? 9.375 6.008 -3.152 1 94.06 68 VAL B O 1
ATOM 1537 N N . GLY B 1 69 ? 11.141 5.883 -4.562 1 89.81 69 GLY B N 1
ATOM 1538 C CA . GLY B 1 69 ? 10.516 6.898 -5.395 1 89.81 69 GLY B CA 1
ATOM 1539 C C . GLY B 1 69 ? 11.039 6.906 -6.82 1 89.81 69 GLY B C 1
ATOM 1540 O O . GLY B 1 69 ? 11.898 6.102 -7.176 1 89.81 69 GLY B O 1
ATOM 1541 N N . SER B 1 70 ? 10.234 7.379 -7.668 1 74.25 70 SER B N 1
ATOM 1542 C CA . SER B 1 70 ? 10.664 7.754 -9.008 1 74.25 70 SER B CA 1
ATOM 1543 C C . SER B 1 70 ? 10.812 9.266 -9.141 1 74.25 70 SER B C 1
ATOM 1545 O O . SER B 1 70 ? 9.93 10.016 -8.727 1 74.25 70 SER B O 1
ATOM 1547 N N . VAL B 1 71 ? 12.109 9.625 -9.086 1 58.16 71 VAL B N 1
ATOM 1548 C CA . VAL B 1 71 ? 12.273 11.062 -9.273 1 58.16 71 VAL B CA 1
ATOM 1549 C C . VAL B 1 71 ? 12.516 11.359 -10.758 1 58.16 71 VAL B C 1
ATOM 1551 O O . VAL B 1 71 ? 13.148 10.578 -11.461 1 58.16 71 VAL B O 1
ATOM 1554 N N . GLY B 1 72 ? 11.578 11.805 -11.445 1 52.16 72 GLY B N 1
ATOM 1555 C CA . GLY B 1 72 ? 11.93 12.289 -12.766 1 52.16 72 GLY B CA 1
ATOM 1556 C C . GLY B 1 72 ? 13.375 12.758 -12.867 1 52.16 72 GLY B C 1
ATOM 1557 O O . GLY B 1 72 ? 14.117 12.703 -11.891 1 52.16 72 GLY B O 1
ATOM 1558 N N . SER B 1 73 ? 13.93 12.945 -14.094 1 43.5 73 SER B N 1
ATOM 1559 C CA . SER B 1 73 ? 15.281 13.438 -14.359 1 43.5 73 SER B CA 1
ATOM 1560 C C . SER B 1 73 ? 15.68 14.508 -13.352 1 43.5 73 SER B C 1
ATOM 1562 O O . SER B 1 73 ? 14.828 15.234 -12.828 1 43.5 73 SER B O 1
ATOM 1564 N N . ALA B 1 74 ? 16.922 14.219 -12.875 1 43.44 74 ALA B N 1
ATOM 1565 C CA . ALA B 1 74 ? 17.625 15.156 -12.008 1 43.44 74 ALA B CA 1
ATOM 1566 C C . ALA B 1 74 ? 17.141 16.594 -12.234 1 43.44 74 ALA B C 1
ATOM 1568 O O . ALA B 1 74 ? 17.156 17.406 -11.312 1 43.44 74 ALA B O 1
ATOM 1569 N N . ASP B 1 75 ? 17.109 16.766 -13.438 1 42.12 75 ASP B N 1
ATOM 1570 C CA . ASP B 1 75 ? 16.828 18.141 -13.828 1 42.12 75 ASP B CA 1
ATOM 1571 C C . ASP B 1 75 ? 15.406 18.547 -13.438 1 42.12 75 ASP B C 1
ATOM 1573 O O . ASP B 1 75 ? 14.961 19.656 -13.727 1 42.12 75 ASP B O 1
ATOM 1577 N N . ASP B 1 76 ? 14.555 17.547 -13.188 1 46.44 76 ASP B N 1
ATOM 1578 C CA . ASP B 1 76 ? 13.25 18.109 -12.859 1 46.44 76 ASP B CA 1
ATOM 1579 C C . ASP B 1 76 ? 13.273 18.781 -11.492 1 46.44 76 ASP B C 1
ATOM 1581 O O . ASP B 1 76 ? 12.984 18.156 -10.477 1 46.44 76 ASP B O 1
ATOM 1585 N N . ALA B 1 77 ? 14.164 19.594 -11.422 1 43.97 77 ALA B N 1
ATOM 1586 C CA . ALA B 1 77 ? 14.32 20.656 -10.422 1 43.97 77 ALA B CA 1
ATOM 1587 C C . ALA B 1 77 ? 12.969 21.031 -9.805 1 43.97 77 ALA B C 1
ATOM 1589 O O . ALA B 1 77 ? 12.922 21.766 -8.828 1 43.97 77 ALA B O 1
ATOM 1590 N N . GLY B 1 78 ? 11.922 20.781 -10.523 1 52.91 78 GLY B N 1
ATOM 1591 C CA . GLY B 1 78 ? 10.656 21.391 -10.141 1 52.91 78 GLY B CA 1
ATOM 1592 C C . GLY B 1 78 ? 10 20.688 -8.961 1 52.91 78 GLY B C 1
ATOM 1593 O O . GLY B 1 78 ? 8.953 21.125 -8.477 1 52.91 78 GLY B O 1
ATOM 1594 N N . GLY B 1 79 ? 10.781 19.531 -8.406 1 66.5 79 GLY B N 1
ATOM 1595 C CA . GLY B 1 79 ? 10.227 18.984 -7.18 1 66.5 79 GLY B CA 1
ATOM 1596 C C . GLY B 1 79 ? 9.07 18.031 -7.426 1 66.5 79 GLY B C 1
ATOM 1597 O O . GLY B 1 79 ? 8.172 17.906 -6.586 1 66.5 79 GLY B O 1
ATOM 1598 N N . ASN B 1 80 ? 8.953 17.422 -8.75 1 82.56 80 ASN B N 1
ATOM 1599 C CA . ASN B 1 80 ? 7.883 16.5 -9.117 1 82.56 80 ASN B CA 1
ATOM 1600 C C . ASN B 1 80 ? 8.32 15.047 -8.969 1 82.56 80 ASN B C 1
ATOM 1602 O O . ASN B 1 80 ? 9.477 14.711 -9.211 1 82.56 80 ASN B O 1
ATOM 1606 N N . GLY B 1 81 ? 7.449 14.266 -8.492 1 91.69 81 GLY B N 1
ATOM 1607 C CA . GLY B 1 81 ? 7.746 12.844 -8.375 1 91.69 81 GLY B CA 1
ATOM 1608 C C . GLY B 1 81 ? 6.664 12.07 -7.645 1 91.69 81 GLY B C 1
ATOM 1609 O O . GLY B 1 81 ? 5.633 12.633 -7.273 1 91.69 81 GLY B O 1
ATOM 1610 N N . VAL B 1 82 ? 6.844 10.781 -7.664 1 95.25 82 VAL B N 1
ATOM 1611 C CA . VAL B 1 82 ? 6.008 9.875 -6.875 1 95.25 82 VAL B CA 1
ATOM 1612 C C . VAL B 1 82 ? 6.859 9.172 -5.82 1 95.25 82 VAL B C 1
ATOM 1614 O O . VAL B 1 82 ? 7.941 8.664 -6.129 1 95.25 82 VAL B O 1
ATOM 1617 N N . ILE B 1 83 ? 6.43 9.242 -4.582 1 95.62 83 ILE B N 1
ATOM 1618 C CA . ILE B 1 83 ? 7.082 8.562 -3.463 1 95.62 83 ILE B CA 1
ATOM 1619 C C . ILE B 1 83 ? 6.125 7.547 -2.846 1 95.62 83 ILE B C 1
ATOM 1621 O O . ILE B 1 83 ? 4.941 7.836 -2.654 1 95.62 83 ILE B O 1
ATOM 1625 N N . MET B 1 84 ? 6.609 6.359 -2.658 1 97.38 84 MET B N 1
ATOM 1626 C CA . MET B 1 84 ? 5.875 5.34 -1.915 1 97.38 84 MET B CA 1
ATOM 1627 C C . MET B 1 84 ? 6.652 4.906 -0.675 1 97.38 84 MET B C 1
ATOM 1629 O O . MET B 1 84 ? 7.871 4.754 -0.724 1 97.38 84 MET B O 1
ATOM 1633 N N . ASN B 1 85 ? 5.883 4.766 0.453 1 97.5 85 ASN B N 1
ATOM 1634 C CA . ASN B 1 85 ? 6.547 4.227 1.634 1 97.5 85 ASN B CA 1
ATOM 1635 C C . ASN B 1 85 ? 5.699 3.158 2.318 1 97.5 85 ASN B C 1
ATOM 1637 O O . ASN B 1 85 ? 4.469 3.205 2.258 1 97.5 85 ASN B O 1
ATOM 1641 N N . GLU B 1 86 ? 6.391 2.162 2.777 1 98.38 86 GLU B N 1
ATOM 1642 C CA . GLU B 1 86 ? 5.852 1.117 3.643 1 98.38 86 GLU B CA 1
ATOM 1643 C C . GLU B 1 86 ? 6.105 1.434 5.113 1 98.38 86 GLU B C 1
ATOM 1645 O O . GLU B 1 86 ? 7.238 1.72 5.508 1 98.38 86 GLU B O 1
ATOM 1650 N N . ARG B 1 87 ? 4.992 1.435 5.898 1 98.5 87 ARG B N 1
ATOM 1651 C CA . ARG B 1 87 ? 5.156 1.882 7.277 1 98.5 87 ARG B CA 1
ATOM 1652 C C . ARG B 1 87 ? 4.145 1.204 8.195 1 98.5 87 ARG B C 1
ATOM 1654 O O . ARG B 1 87 ? 3.217 0.545 7.727 1 98.5 87 ARG B O 1
ATOM 1661 N N . VAL B 1 88 ? 4.387 1.248 9.477 1 98.62 88 VAL B N 1
ATOM 1662 C CA . VAL B 1 88 ? 3.424 0.933 10.523 1 98.62 88 VAL B CA 1
ATOM 1663 C C . VAL B 1 88 ? 3.008 2.215 11.242 1 98.62 88 VAL B C 1
ATOM 1665 O O . VAL B 1 88 ? 3.85 2.922 11.805 1 98.62 88 VAL B O 1
ATOM 1668 N N . ASP B 1 89 ? 1.761 2.541 11.18 1 98.19 89 ASP B N 1
ATOM 1669 C CA . ASP B 1 89 ? 1.218 3.68 11.914 1 98.19 89 ASP B CA 1
ATOM 1670 C C . ASP B 1 89 ? 0.787 3.27 13.32 1 98.19 89 ASP B C 1
ATOM 1672 O O . ASP B 1 89 ? -0.014 2.348 13.484 1 98.19 89 ASP B O 1
ATOM 1676 N N . VAL B 1 90 ? 1.28 3.92 14.273 1 97.69 90 VAL B N 1
ATOM 1677 C CA . VAL B 1 90 ? 0.995 3.586 15.664 1 97.69 90 VAL B CA 1
ATOM 1678 C C . VAL B 1 90 ? 0.239 4.734 16.328 1 97.69 90 VAL B C 1
ATOM 1680 O O . VAL B 1 90 ? 0.699 5.879 16.312 1 97.69 90 VAL B O 1
ATOM 1683 N N . PHE B 1 91 ? -0.899 4.488 16.875 1 96 91 PHE B N 1
ATOM 1684 C CA . PHE B 1 91 ? -1.726 5.473 17.562 1 96 91 PHE B CA 1
ATOM 1685 C C . PHE B 1 91 ? -2.693 4.785 18.516 1 96 91 PHE B C 1
ATOM 1687 O O . PHE B 1 91 ? -2.793 3.559 18.531 1 96 91 PHE B O 1
ATOM 1694 N N . ASP B 1 92 ? -3.326 5.602 19.391 1 94.56 92 ASP B N 1
ATOM 1695 C CA . ASP B 1 92 ? -4.207 5.051 20.406 1 94.56 92 ASP B CA 1
ATOM 1696 C C . ASP B 1 92 ? -5.672 5.336 20.094 1 94.56 92 ASP B C 1
ATOM 1698 O O . ASP B 1 92 ? -6.016 6.434 19.656 1 94.56 92 ASP B O 1
ATOM 1702 N N . ILE B 1 93 ? -6.426 4.258 20.234 1 91.31 93 ILE B N 1
ATOM 1703 C CA . ILE B 1 93 ? -7.883 4.379 20.234 1 91.31 93 ILE B CA 1
ATOM 1704 C C . ILE B 1 93 ? -8.445 3.891 21.562 1 91.31 93 ILE B C 1
ATOM 1706 O O . ILE B 1 93 ? -8.328 2.711 21.906 1 91.31 93 ILE B O 1
ATOM 1710 N N . ASN B 1 94 ? -9.25 4.738 22.25 1 84.88 94 ASN B N 1
ATOM 1711 C CA . ASN B 1 94 ? -9.867 4.367 23.516 1 84.88 94 ASN B CA 1
ATOM 1712 C C . ASN B 1 94 ? -8.891 3.598 24.406 1 84.88 94 ASN B C 1
ATOM 1714 O O . ASN B 1 94 ? -9.227 2.529 24.922 1 84.88 94 ASN B O 1
ATOM 1718 N N . ASP B 1 95 ? -7.648 3.961 24.516 1 85.62 95 ASP B N 1
ATOM 1719 C CA . ASP B 1 95 ? -6.617 3.4 25.375 1 85.62 95 ASP B CA 1
ATOM 1720 C C . ASP B 1 95 ? -6.062 2.1 24.812 1 85.62 95 ASP B C 1
ATOM 1722 O O . ASP B 1 95 ? -5.473 1.298 25.531 1 85.62 95 ASP B O 1
ATOM 1726 N N . THR B 1 96 ? -6.496 1.776 23.703 1 91.5 96 THR B N 1
ATOM 1727 C CA . THR B 1 96 ? -5.918 0.637 23 1 91.5 96 THR B CA 1
ATOM 1728 C C . THR B 1 96 ? -4.883 1.101 21.984 1 91.5 96 THR B C 1
ATOM 1730 O O . THR B 1 96 ? -5.172 1.951 21.141 1 91.5 96 THR B O 1
ATOM 1733 N N . ARG B 1 97 ? -3.758 0.52 22.094 1 95.19 97 ARG B N 1
ATOM 1734 C CA . ARG B 1 97 ? -2.688 0.831 21.141 1 95.19 97 ARG B CA 1
ATOM 1735 C C . ARG B 1 97 ? -2.877 0.073 19.828 1 95.19 97 ARG B C 1
ATOM 1737 O O . ARG B 1 97 ? -2.982 -1.155 19.828 1 95.19 97 ARG B O 1
ATOM 1744 N N . VAL B 1 98 ? -2.928 0.81 18.719 1 96.56 98 VAL B N 1
ATOM 1745 C CA . VAL B 1 98 ? -3.115 0.225 17.391 1 96.56 98 VAL B CA 1
ATOM 1746 C C . VAL B 1 98 ? -1.815 0.318 16.594 1 96.56 98 VAL B C 1
ATOM 1748 O O . VAL B 1 98 ? -1.178 1.373 16.562 1 96.56 98 VAL B O 1
ATOM 1751 N N . GLU B 1 99 ? -1.332 -0.768 16.078 1 97.81 99 GLU B N 1
ATOM 1752 C CA . GLU B 1 99 ? -0.282 -0.827 15.07 1 97.81 99 GLU B CA 1
ATOM 1753 C C . GLU B 1 99 ? -0.849 -1.229 13.711 1 97.81 99 GLU B C 1
ATOM 1755 O O . GLU B 1 99 ? -1.207 -2.391 13.5 1 97.81 99 GLU B O 1
ATOM 1760 N N . LEU B 1 100 ? -0.929 -0.309 12.836 1 98.12 100 LEU B N 1
ATOM 1761 C CA . LEU B 1 100 ? -1.609 -0.475 11.555 1 98.12 100 LEU B CA 1
ATOM 1762 C C . LEU B 1 100 ? -0.605 -0.533 10.406 1 98.12 100 LEU B C 1
ATOM 1764 O O . LEU B 1 100 ? 0.046 0.467 10.094 1 98.12 100 LEU B O 1
ATOM 1768 N N . PRO B 1 101 ? -0.386 -1.689 9.758 1 98.75 101 PRO B N 1
ATOM 1769 C CA . PRO B 1 101 ? 0.431 -1.717 8.547 1 98.75 101 PRO B CA 1
ATOM 1770 C C . PRO B 1 101 ? -0.183 -0.91 7.402 1 98.75 101 PRO B C 1
ATOM 1772 O O . PRO B 1 101 ? -1.374 -1.049 7.117 1 98.75 101 PRO B O 1
ATOM 1775 N N . VAL B 1 102 ? 0.584 -0.047 6.738 1 98.81 102 VAL B N 1
ATOM 1776 C CA . VAL B 1 102 ? 0.086 0.881 5.73 1 98.81 102 VAL B CA 1
ATOM 1777 C C . VAL B 1 102 ? 1.13 1.056 4.629 1 98.81 102 VAL B C 1
ATOM 1779 O O . VAL B 1 102 ? 2.334 1.027 4.895 1 98.81 102 VAL B O 1
ATOM 1782 N N . VAL B 1 103 ? 0.768 1.208 3.41 1 98.75 103 VAL B N 1
ATOM 1783 C CA . VAL B 1 103 ? 1.616 1.819 2.393 1 98.75 103 VAL B CA 1
ATOM 1784 C C . VAL B 1 103 ? 1.01 3.146 1.943 1 98.75 103 VAL B C 1
ATOM 1786 O O . VAL B 1 103 ? -0.186 3.223 1.652 1 98.75 103 VAL B O 1
ATOM 1789 N N . GLY B 1 104 ? 1.791 4.148 1.893 1 98.69 104 GLY B N 1
ATOM 1790 C CA . GLY B 1 104 ? 1.405 5.457 1.385 1 98.69 104 GLY B CA 1
ATOM 1791 C C . GLY B 1 104 ? 1.981 5.758 0.014 1 98.69 104 GLY B C 1
ATOM 1792 O O . GLY B 1 104 ? 3.131 5.414 -0.27 1 98.69 104 GLY B O 1
ATOM 1793 N N . VAL B 1 105 ? 1.194 6.359 -0.861 1 98.44 105 VAL B N 1
ATOM 1794 C CA . VAL B 1 105 ? 1.585 6.828 -2.186 1 98.44 105 VAL B CA 1
ATOM 1795 C C . VAL B 1 105 ? 1.412 8.344 -2.271 1 98.44 105 VAL B C 1
ATOM 1797 O O . VAL B 1 105 ? 0.305 8.859 -2.1 1 98.44 105 VAL B O 1
ATOM 1800 N N . PHE B 1 106 ? 2.494 9.039 -2.58 1 97.62 106 PHE B N 1
ATOM 1801 C CA . PHE B 1 106 ? 2.496 10.492 -2.631 1 97.62 106 PHE B CA 1
ATOM 1802 C C . PHE B 1 106 ? 2.859 10.984 -4.027 1 97.62 106 PHE B C 1
ATOM 1804 O O . PHE B 1 106 ? 3.883 10.586 -4.586 1 97.62 106 PHE B O 1
ATOM 1811 N N . GLU B 1 107 ? 2.039 11.766 -4.582 1 96.81 107 GLU B N 1
ATOM 1812 C CA . GLU B 1 107 ? 2.377 12.508 -5.793 1 96.81 107 GLU B CA 1
ATOM 1813 C C . GLU B 1 107 ? 2.748 13.953 -5.465 1 96.81 107 GLU B C 1
ATOM 1815 O O . GLU B 1 107 ? 2.027 14.633 -4.734 1 96.81 107 GLU B O 1
ATOM 1820 N N . ILE B 1 108 ? 3.857 14.383 -5.941 1 96.06 108 ILE B N 1
ATOM 1821 C CA . ILE B 1 108 ? 4.41 15.688 -5.609 1 96.06 108 ILE B CA 1
ATOM 1822 C C . ILE B 1 108 ? 4.59 16.516 -6.883 1 96.06 108 ILE B C 1
ATOM 1824 O O . ILE B 1 108 ? 5.109 16.016 -7.883 1 96.06 108 ILE B O 1
ATOM 1828 N N . ALA B 1 109 ? 4.113 17.703 -6.859 1 94.19 109 ALA B N 1
ATOM 1829 C CA . ALA B 1 109 ? 4.344 18.703 -7.902 1 94.19 109 ALA B CA 1
ATOM 1830 C C . ALA B 1 109 ? 4.617 20.078 -7.297 1 94.19 109 ALA B C 1
ATOM 1832 O O . ALA B 1 109 ? 3.912 20.5 -6.383 1 94.19 109 ALA B O 1
ATOM 1833 N N . ASP B 1 110 ? 5.719 20.703 -7.801 1 92.69 110 ASP B N 1
ATOM 1834 C CA . ASP B 1 110 ? 6.09 22.047 -7.387 1 92.69 110 ASP B CA 1
ATOM 1835 C C . ASP B 1 110 ? 6.277 22.125 -5.875 1 92.69 110 ASP B C 1
ATOM 1837 O O . ASP B 1 110 ? 5.797 23.062 -5.23 1 92.69 110 ASP B O 1
ATOM 1841 N N . GLY B 1 111 ? 6.758 21.047 -5.406 1 93.12 111 GLY B N 1
ATOM 1842 C CA . GLY B 1 111 ? 7.152 21.047 -4.008 1 93.12 111 GLY B CA 1
ATOM 1843 C C . GLY B 1 111 ? 5.984 20.828 -3.061 1 93.12 111 GLY B C 1
ATOM 1844 O O . GLY B 1 111 ? 6.109 21.031 -1.854 1 93.12 111 GLY B O 1
ATOM 1845 N N . LYS B 1 112 ? 4.789 20.438 -3.57 1 97.44 112 LYS B N 1
ATOM 1846 C CA . LYS B 1 112 ? 3.6 20.172 -2.768 1 97.44 112 LYS B CA 1
ATOM 1847 C C . LYS B 1 112 ? 3.051 18.781 -3.035 1 97.44 112 LYS B C 1
ATOM 1849 O O . LYS B 1 112 ? 3.223 18.234 -4.133 1 97.44 112 LYS B O 1
ATOM 1854 N N . ILE B 1 113 ? 2.498 18.188 -2.039 1 98 113 ILE B N 1
ATOM 1855 C CA . ILE B 1 113 ? 1.766 16.938 -2.238 1 98 113 ILE B CA 1
ATOM 1856 C C . ILE B 1 113 ? 0.449 17.219 -2.957 1 98 113 ILE B C 1
ATOM 1858 O O . ILE B 1 113 ? -0.401 17.953 -2.441 1 98 113 ILE B O 1
ATOM 1862 N N . THR B 1 114 ? 0.233 16.688 -4.082 1 98.44 114 THR B N 1
ATOM 1863 C CA . THR B 1 114 ? -0.99 16.906 -4.852 1 98.44 114 THR B CA 1
ATOM 1864 C C . THR B 1 114 ? -1.971 15.75 -4.625 1 98.44 114 THR B C 1
ATOM 1866 O O . THR B 1 114 ? -3.178 15.914 -4.824 1 98.44 114 THR B O 1
ATOM 1869 N N . ALA B 1 115 ? -1.472 14.617 -4.266 1 98.69 115 ALA B N 1
ATOM 1870 C CA . ALA B 1 115 ? -2.285 13.453 -3.92 1 98.69 115 ALA B CA 1
ATOM 1871 C C . ALA B 1 115 ? -1.571 12.562 -2.902 1 98.69 115 ALA B C 1
ATOM 1873 O O . ALA B 1 115 ? -0.357 12.367 -2.986 1 98.69 115 ALA B O 1
ATOM 1874 N N . TRP B 1 116 ? -2.266 12.078 -1.931 1 98.88 116 TRP B N 1
ATOM 1875 C CA . TRP B 1 116 ? -1.817 11.117 -0.927 1 98.88 116 TRP B CA 1
ATOM 1876 C C . TRP B 1 116 ? -2.846 10.008 -0.737 1 98.88 116 TRP B C 1
ATOM 1878 O O . TRP B 1 116 ? -3.994 10.273 -0.372 1 98.88 116 TRP B O 1
ATOM 1888 N N . ARG B 1 117 ? -2.471 8.773 -1.099 1 98.88 117 ARG B N 1
ATOM 1889 C CA . ARG B 1 117 ? -3.307 7.598 -0.89 1 98.88 117 ARG B CA 1
ATOM 1890 C C . ARG B 1 117 ? -2.668 6.645 0.114 1 98.88 117 ARG B C 1
ATOM 1892 O O . ARG B 1 117 ? -1.481 6.324 0.008 1 98.88 117 ARG B O 1
ATOM 1899 N N . ASP B 1 118 ? -3.41 6.211 1.089 1 98.88 118 ASP B N 1
ATOM 1900 C CA . ASP B 1 118 ? -2.965 5.203 2.047 1 98.88 118 ASP B CA 1
ATOM 1901 C C . ASP B 1 118 ? -3.738 3.898 1.871 1 98.88 118 ASP B C 1
ATOM 1903 O O . ASP B 1 118 ? -4.969 3.898 1.847 1 98.88 118 ASP B O 1
ATOM 1907 N N . TYR B 1 119 ? -3.037 2.828 1.727 1 98.88 119 TYR B N 1
ATOM 1908 C CA . TYR B 1 119 ? -3.596 1.488 1.585 1 98.88 119 TYR B CA 1
ATOM 1909 C C . TYR B 1 119 ? -3.426 0.688 2.871 1 98.88 119 TYR B C 1
ATOM 1911 O O . TYR B 1 119 ? -2.303 0.489 3.342 1 98.88 119 TYR B O 1
ATOM 1919 N N . PHE B 1 120 ? -4.488 0.178 3.42 1 98.62 120 PHE B N 1
ATOM 1920 C CA . PHE B 1 120 ? -4.488 -0.611 4.645 1 98.62 120 PHE B CA 1
ATOM 1921 C C . PHE B 1 120 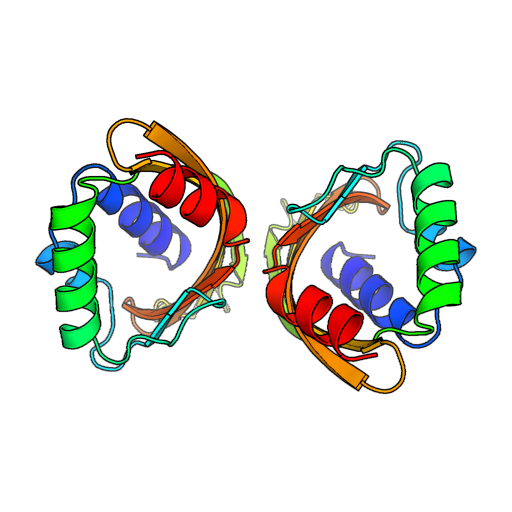? -5.805 -1.358 4.809 1 98.62 120 PHE B C 1
ATOM 1923 O O . PHE B 1 120 ? -6.762 -1.108 4.07 1 98.62 120 PHE B O 1
ATOM 1930 N N . ASP B 1 121 ? -5.789 -2.33 5.758 1 98.5 121 ASP B N 1
ATOM 1931 C CA . ASP B 1 12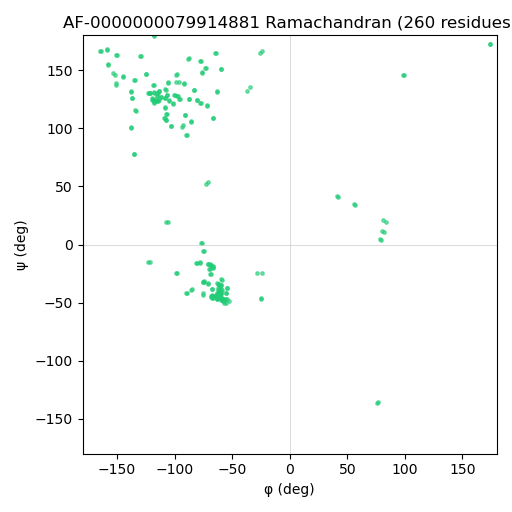1 ? -6.996 -3.045 6.152 1 98.5 121 ASP B CA 1
ATOM 1932 C C . ASP B 1 121 ? -7.676 -2.361 7.34 1 98.5 121 ASP B C 1
ATOM 1934 O O . ASP B 1 121 ? -7.016 -1.989 8.312 1 98.5 121 ASP B O 1
ATOM 1938 N N . MET B 1 122 ? -8.992 -2.283 7.312 1 96.62 122 MET B N 1
ATOM 1939 C CA . MET B 1 122 ? -9.75 -1.557 8.328 1 96.62 122 MET B CA 1
ATOM 1940 C C . MET B 1 122 ? -9.867 -2.377 9.609 1 96.62 122 MET B C 1
ATOM 1942 O O . MET B 1 122 ? -10.188 -1.837 10.672 1 96.62 122 MET B O 1
ATOM 1946 N N . ALA B 1 123 ? -9.609 -3.59 9.562 1 95 123 ALA B N 1
ATOM 1947 C CA . ALA B 1 123 ? -9.961 -4.512 10.641 1 95 123 ALA B CA 1
ATOM 1948 C C . ALA B 1 123 ? -9.289 -4.113 11.945 1 95 123 ALA B C 1
ATOM 1950 O O . ALA B 1 123 ? -9.938 -4.078 13 1 95 123 ALA B O 1
ATOM 1951 N N . PRO B 1 124 ? -7.953 -3.777 11.961 1 93.81 124 PRO B N 1
ATOM 1952 C CA . PRO B 1 124 ? -7.332 -3.385 13.234 1 93.81 124 PRO B CA 1
ATOM 1953 C C . PRO B 1 124 ? -8 -2.166 13.867 1 93.81 124 PRO B C 1
ATOM 1955 O O . PRO B 1 124 ? -8.109 -2.086 15.094 1 93.81 124 PRO B O 1
ATOM 1958 N N . ILE B 1 125 ? -8.391 -1.187 13.07 1 93.38 125 ILE B N 1
ATOM 1959 C CA . ILE B 1 125 ? -9.055 0.015 13.562 1 93.38 125 ILE B CA 1
ATOM 1960 C C . ILE B 1 125 ? -10.43 -0.348 14.117 1 93.38 125 ILE B C 1
ATOM 1962 O O . ILE B 1 125 ? -10.797 0.084 15.219 1 93.38 125 ILE B O 1
ATOM 1966 N N . GLN B 1 126 ? -11.156 -1.141 13.383 1 93.19 126 GLN B N 1
ATOM 1967 C CA . GLN B 1 126 ? -12.492 -1.55 13.812 1 93.19 126 GLN B CA 1
ATOM 1968 C C . GLN B 1 126 ? -12.438 -2.326 15.125 1 93.19 126 GLN B C 1
ATOM 1970 O O . GLN B 1 126 ? -13.273 -2.131 16 1 93.19 126 GLN B O 1
ATOM 1975 N N . ALA B 1 127 ? -11.484 -3.188 15.258 1 91.62 127 ALA B N 1
ATOM 1976 C CA . ALA B 1 127 ? -11.32 -3.98 16.484 1 91.62 127 ALA B CA 1
ATOM 1977 C C . ALA B 1 127 ? -11.07 -3.084 17.688 1 91.62 127 ALA B C 1
ATOM 1979 O O . ALA B 1 127 ? -11.609 -3.318 18.766 1 91.62 127 ALA B O 1
ATOM 1980 N N . ALA B 1 128 ? -10.305 -2.043 17.516 1 91.69 128 ALA B N 1
ATOM 1981 C CA . ALA B 1 128 ? -9.953 -1.138 18.609 1 91.69 128 ALA B CA 1
ATOM 1982 C C . ALA B 1 128 ? -11.133 -0.245 18.984 1 91.69 128 ALA B C 1
ATOM 1984 O O . ALA B 1 128 ? -11.281 0.144 20.141 1 91.69 128 ALA B O 1
ATOM 1985 N N . THR B 1 129 ? -11.945 0.094 17.984 1 88.5 129 THR B N 1
ATOM 1986 C CA . THR B 1 129 ? -13.102 0.949 18.234 1 88.5 129 THR B CA 1
ATOM 1987 C C . THR B 1 129 ? -14.219 0.17 18.922 1 88.5 129 THR B C 1
ATOM 1989 O O . THR B 1 129 ? -14.992 0.74 19.703 1 88.5 129 THR B O 1
ATOM 1992 N N . ALA B 1 130 ? -14.383 -1.177 18.656 1 84.69 130 ALA B N 1
ATOM 1993 C CA . ALA B 1 130 ? -15.422 -2.02 19.25 1 84.69 130 ALA B CA 1
ATOM 1994 C C . ALA B 1 130 ? -15.094 -2.361 20.703 1 84.69 130 ALA B C 1
ATOM 1996 O O . ALA B 1 130 ? -15.992 -2.604 21.5 1 84.69 130 ALA B O 1
ATOM 1997 N N . GLY B 1 131 ? -13.836 -2.693 20.938 1 70.94 131 GLY B N 1
ATOM 1998 C CA . GLY B 1 131 ? -13.445 -3.07 22.297 1 70.94 131 GLY B CA 1
ATOM 1999 C C . GLY B 1 131 ? -13.477 -1.91 23.266 1 70.94 131 GLY B C 1
ATOM 2000 O O . GLY B 1 131 ? -13.281 -2.1 24.469 1 70.94 131 GLY B O 1
ATOM 2001 N N . GLY B 1 132 ? -13.414 -0.635 22.875 1 54.2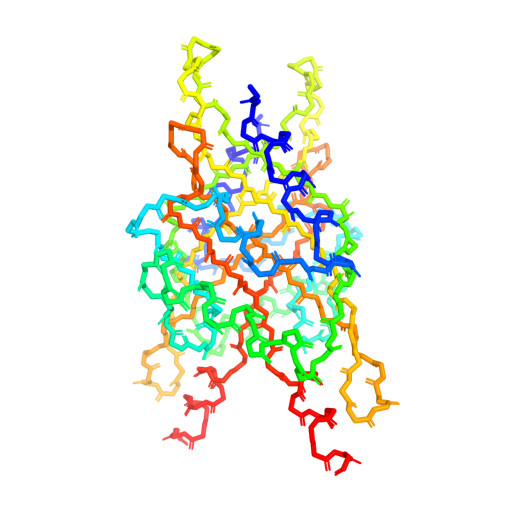5 132 GLY B N 1
ATOM 2002 C CA . GLY B 1 132 ? -13.508 0.45 23.844 1 54.25 132 GLY B CA 1
ATOM 2003 C C . GLY B 1 132 ? -14.93 0.79 24.234 1 54.25 132 GLY B C 1
ATOM 2004 O O . GLY B 1 132 ? -15.875 0.381 23.547 1 54.25 132 GLY B O 1
#

Organism: NCBI:txid1990687

Sequence (264 aa):
MSPDELVTQFCAEWSDPDPAAIADYFSEDAVYHNIPMEPVCGREAIREFVAGFVAAFGGIEFRVQRQVGSVGSADDAGGNGVIMNERVDVFDINDTRVELPVVGVFEIADGKITAWRDYFDMAPIQAATAGGMSPDELVTQFCAEWSDPDPAAIADYFSEDAVYHNIPMEPVCGREAIREFVAGFVAAFGGIEFRVQRQVGSVGSADDAGGNGVIMNERVDVFDINDTRVELPVVGVFEIADGKITAWRDYFDMAPIQAATAGG